Protein 7UPO (pdb70)

Nearest PDB structures (foldseek):
  7upo-assembly1_B  TM=1.013E+00  e=5.422E-09  synthetic construct
  7upq-assembly2_E  TM=9.680E-01  e=1.279E-07  synthetic construct
  7upq-assembly4_K  TM=9.710E-01  e=2.867E-07  synthetic construct
  5j73-assembly1_A  TM=8.574E-01  e=1.017E-01  synthetic construct
  3abu-assembly1_A  TM=6.495E-01  e=2.744E+00  Homo sapiens

B-factor: mean 75.62, std 24.35, range [35.28, 177.3]

Foldseek 3Di:
DDDLVVVLVVLVVVLVVLVVVLVVLVVVLVVQPVVDDDDDPVVNVVSVVVNVVSVVVNVVSVVVNVVSVVVVVD/DDQVVVLVVVVVVLVVVLVVLVVVVVVLVVVVVVVVPDDDDPVRVVVNVVSVVVSVVSNVVSVVVVVVSVVSVVVVVD/DVVVVVVVLVVVVVVLVVLVVVLVVLLVVLVVVCVVPNDVVSVVVNVVSVVVVVVSVVVVVVSVVVVVVVVVVVVD

Structure (mmCIF, N/CA/C/O backbone):
data_7UPO
#
_entry.id   7UPO
#
_cell.length_a   37.250
_cell.length_b   39.920
_cell.length_c   50.420
_cell.angle_alpha   88.974
_cell.angle_beta   105.789
_cell.angle_gamma   115.319
#
_symmetry.space_group_name_H-M   'P 1'
#
loop_
_entity.id
_entity.type
_entity.pdbx_description
1 polymer 'DHT03 protein A'
2 polymer 'DHT03 protein B'
3 polymer 'DHT03 protein C'
4 water water
#
loop_
_atom_site.group_PDB
_atom_site.id
_atom_site.type_symbol
_atom_site.label_atom_id
_atom_site.label_alt_id
_atom_site.label_comp_id
_atom_site.label_asym_id
_atom_site.label_entity_id
_atom_site.label_seq_id
_atom_site.pdbx_PDB_ins_code
_atom_site.Cartn_x
_atom_site.Cartn_y
_atom_site.Cartn_z
_atom_site.occupancy
_atom_site.B_iso_or_equiv
_atom_site.auth_seq_id
_atom_site.auth_comp_id
_atom_site.auth_asym_id
_atom_site.auth_atom_id
_atom_site.pdbx_PDB_model_num
ATOM 1 N N . SER A 1 2 ? 5.53804 31.92297 38.80769 1.000 139.75894 -1 SER A N 1
ATOM 2 C CA . SER A 1 2 ? 4.75023 31.51293 37.65111 1.000 145.54838 -1 SER A CA 1
ATOM 3 C C . SER A 1 2 ? 3.67361 32.54671 37.32434 1.000 143.83689 -1 SER A C 1
ATOM 4 O O . SER A 1 2 ? 2.89161 32.93777 38.19078 1.000 149.77555 -1 SER A O 1
ATOM 7 N N . SER A 1 3 ? 3.64093 32.97780 36.07202 1.000 15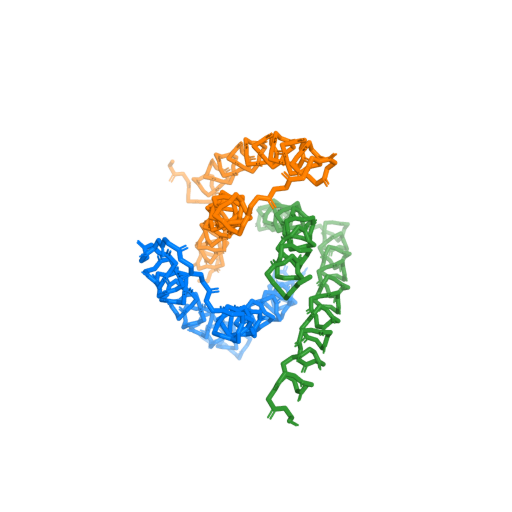0.15294 0 SER A N 1
ATOM 8 C CA . SER A 1 3 ? 2.73601 34.01137 35.58298 1.000 149.16945 0 SER A CA 1
ATOM 9 C C . SER A 1 3 ? 1.96007 33.47589 34.39410 1.000 141.11190 0 SER A C 1
ATOM 10 O O . SER A 1 3 ? 2.28806 32.41502 33.85114 1.000 135.71133 0 SER A O 1
ATOM 13 N N . PRO A 1 4 ? 0.89945 34.17705 33.96869 1.000 129.78589 1 PRO A N 1
ATOM 14 C CA . PRO A 1 4 ? 0.11928 33.68129 32.81619 1.000 122.90831 1 PRO A CA 1
ATOM 15 C C . PRO A 1 4 ? 0.94063 33.44074 31.55884 1.000 119.28485 1 PRO A C 1
ATOM 16 O O . PRO A 1 4 ? 0.82939 32.36838 30.94850 1.000 107.33264 1 PRO A O 1
ATOM 20 N N . GLU A 1 5 ? 1.76051 34.41121 31.14678 1.000 119.22606 2 GLU A N 1
ATOM 21 C CA . GLU A 1 5 ? 2.52327 34.25334 29.91167 1.000 110.42186 2 GLU A CA 1
ATOM 22 C C . GLU A 1 5 ? 3.57450 33.15729 30.03423 1.000 103.79247 2 GLU A C 1
ATOM 23 O O . GLU A 1 5 ? 3.85202 32.45491 29.05616 1.000 95.85926 2 GLU A O 1
ATOM 29 N N . GLU A 1 6 ? 4.16976 32.99735 31.21786 1.000 118.41710 3 GLU A N 1
ATOM 30 C CA . GLU A 1 6 ? 5.14550 31.93056 31.41488 1.000 107.03947 3 GLU A CA 1
ATOM 31 C C . GLU A 1 6 ? 4.47450 30.56367 31.40145 1.000 102.89177 3 GLU A C 1
ATOM 32 O O . GLU A 1 6 ? 5.04577 29.59073 30.89612 1.000 105.16295 3 GLU A O 1
ATOM 38 N N . GLU A 1 7 ? 3.26420 30.46907 31.95770 1.000 111.60798 4 GLU A N 1
ATOM 39 C CA . GLU A 1 7 ? 2.52185 29.21507 31.89494 1.000 108.08192 4 GLU A CA 1
ATOM 40 C C . GLU A 1 7 ? 2.13720 28.87809 30.46146 1.000 103.40204 4 GLU A C 1
ATOM 41 O O . GLU A 1 7 ? 2.20242 27.71283 30.05547 1.000 104.17967 4 GLU A O 1
ATOM 47 N N . LYS A 1 8 ? 1.74068 29.88596 29.67885 1.000 104.55077 5 LYS A N 1
ATOM 48 C CA . LYS A 1 8 ? 1.42835 29.65283 28.27190 1.000 104.67756 5 LYS A CA 1
ATOM 49 C C . LYS A 1 8 ? 2.64806 29.14022 27.51629 1.000 101.55339 5 LYS A C 1
ATOM 50 O O . LYS A 1 8 ? 2.52737 28.28260 26.63316 1.000 94.06860 5 LYS A O 1
ATOM 56 N N . LEU A 1 9 ? 3.83452 29.64874 27.85570 1.000 99.12240 6 LEU A N 1
ATOM 57 C CA . LEU A 1 9 ? 5.05059 29.18246 27.19937 1.000 91.63363 6 LEU A CA 1
ATOM 58 C C . LEU A 1 9 ? 5.40722 27.76723 27.63767 1.000 90.67025 6 LEU A C 1
ATOM 59 O O . LEU A 1 9 ? 5.86070 26.95591 26.82243 1.000 87.40527 6 LEU A O 1
ATOM 64 N N . LYS A 1 10 ? 5.21804 27.45323 28.92202 1.000 99.36355 7 LYS A N 1
ATOM 65 C CA . LYS A 1 10 ? 5.51363 26.10551 29.39708 1.000 99.22162 7 LYS A CA 1
ATOM 66 C C . LYS A 1 10 ? 4.53484 25.08312 28.83480 1.000 98.43277 7 LYS A C 1
ATOM 67 O O . LYS A 1 10 ? 4.91451 23.92931 28.60321 1.000 96.17133 7 LYS A O 1
ATOM 73 N N . GLU A 1 11 ? 3.27966 25.47904 28.60958 1.000 96.26659 8 GLU A N 1
ATOM 74 C CA . GLU A 1 11 ? 2.33515 24.58051 27.95348 1.000 98.26970 8 GLU A CA 1
ATOM 75 C C . GLU A 1 11 ? 2.75216 24.31604 26.51286 1.000 84.50330 8 GLU A C 1
ATOM 76 O O . GLU A 1 11 ? 2.75639 23.16641 26.05778 1.000 86.50526 8 GLU A O 1
ATOM 82 N N . LEU A 1 12 ? 3.11039 25.37300 25.77875 1.000 85.89165 9 LEU A N 1
ATOM 83 C CA . LEU A 1 12 ? 3.57624 25.19279 24.40828 1.000 85.01523 9 LEU A CA 1
ATOM 84 C C . LEU A 1 12 ? 4.88930 24.42718 24.35977 1.000 80.37037 9 LEU A C 1
ATOM 85 O O . LEU A 1 12 ? 5.13869 23.68339 23.40420 1.000 65.21618 9 LEU A O 1
ATOM 90 N N . LEU A 1 13 ? 5.73753 24.59137 25.37646 1.000 78.65542 10 LEU A N 1
ATOM 91 C CA . LEU A 1 13 ? 7.00611 23.87279 25.39521 1.000 78.20461 10 LEU A CA 1
ATOM 92 C C . LEU A 1 13 ? 6.78739 22.37803 25.59485 1.000 77.92486 10 LEU A C 1
ATOM 93 O O . LEU A 1 13 ? 7.46217 21.55677 24.96292 1.000 75.61785 10 LEU A O 1
ATOM 98 N N . LYS A 1 14 ? 5.84341 22.00492 26.46355 1.000 78.19945 11 LYS A N 1
ATOM 99 C CA . LYS A 1 14 ? 5.52630 20.59191 26.64245 1.000 78.63646 11 LYS A CA 1
ATOM 100 C C . LYS A 1 14 ? 4.84030 20.01461 25.41150 1.000 75.47986 11 LYS A C 1
ATOM 101 O O . LYS A 1 14 ? 5.03171 18.83528 25.09290 1.000 84.00335 11 LYS A O 1
ATOM 107 N N . GLU A 1 15 ? 4.03682 20.82196 24.71359 1.000 77.10885 12 GLU A N 1
ATOM 108 C CA . GLU A 1 15 ? 3.46724 20.37678 23.44669 1.000 75.98031 12 GLU A CA 1
ATOM 109 C C . GLU A 1 15 ? 4.54232 20.24535 22.37684 1.000 70.59570 12 GLU A C 1
ATOM 110 O O . GLU A 1 15 ? 4.43967 19.38331 21.49612 1.000 75.99180 12 GLU A O 1
ATOM 116 N N . LEU A 1 16 ? 5.57956 21.08306 22.44178 1.000 74.10508 13 LEU A N 1
ATOM 117 C CA . LEU A 1 16 ? 6.68334 20.97316 21.49501 1.000 65.63461 13 LEU A CA 1
ATOM 118 C C . LEU A 1 16 ? 7.48243 19.69748 21.73088 1.000 70.03831 13 LEU A C 1
ATOM 119 O O . LEU A 1 16 ? 7.90170 19.03497 20.77462 1.000 72.03492 13 LEU A O 1
ATOM 124 N N . LYS A 1 17 ? 7.70513 19.33895 22.99842 1.000 62.49978 14 LYS A N 1
ATOM 125 C CA . LYS A 1 17 ? 8.38662 18.08466 23.30266 1.000 63.58021 14 LYS A CA 1
ATOM 126 C C . LYS A 1 17 ? 7.56079 16.89006 22.84482 1.000 78.31962 14 LYS A C 1
ATOM 127 O O . LYS A 1 17 ? 8.10968 15.89315 22.35955 1.000 72.18189 14 LYS A O 1
ATOM 133 N N . LYS A 1 18 ? 6.23721 16.97426 22.99417 1.000 72.04924 15 LYS A N 1
ATOM 134 C CA . LYS A 1 18 ? 5.35993 15.91434 22.50964 1.000 74.88913 15 LYS A CA 1
ATOM 135 C C . LYS A 1 18 ? 5.47644 15.76242 20.99846 1.000 69.45262 15 LYS A C 1
ATOM 136 O O . LYS A 1 18 ? 5.58001 14.64497 20.47883 1.000 75.39444 15 LYS A O 1
ATOM 142 N N . VAL A 1 19 ? 5.46923 16.88597 20.27730 1.000 63.08130 16 VAL A N 1
ATOM 143 C CA . VAL A 1 19 ? 5.53917 16.84498 18.81976 1.000 67.88911 16 VAL A CA 1
ATOM 144 C C . VAL A 1 19 ? 6.88205 16.29375 18.35760 1.000 67.64096 16 VAL A C 1
ATOM 145 O O . VAL A 1 19 ? 6.94526 15.47358 17.43349 1.000 73.33112 16 VAL A O 1
ATOM 149 N N . LEU A 1 20 ? 7.97458 16.73348 18.98547 1.000 68.27680 17 LEU A N 1
ATOM 150 C CA . LEU A 1 20 ? 9.29441 16.23094 18.61663 1.000 68.33514 17 LEU A CA 1
ATOM 151 C C . LEU A 1 20 ? 9.39141 14.72773 18.84280 1.000 66.45977 17 LEU A C 1
ATOM 152 O O . LEU A 1 20 ? 9.92507 13.99445 18.00233 1.000 68.71057 17 LEU A O 1
ATOM 157 N N . ASP A 1 21 ? 8.87499 14.25216 19.97782 1.000 69.95942 18 ASP A N 1
ATOM 158 C CA . ASP A 1 21 ? 8.91469 12.82392 20.27598 1.000 78.12123 18 ASP A CA 1
ATOM 159 C C . ASP A 1 21 ? 8.18741 12.01997 19.20517 1.000 79.50743 18 ASP A C 1
ATOM 160 O O . ASP A 1 21 ? 8.73178 11.05032 18.66336 1.000 78.57172 18 ASP A O 1
ATOM 165 N N . ARG A 1 22 ? 6.95456 12.41533 18.87780 1.000 67.15791 19 ARG A N 1
ATOM 166 C CA . ARG A 1 22 ? 6.20032 11.67579 17.87278 1.000 77.70959 19 ARG A CA 1
ATOM 167 C C . ARG A 1 22 ? 6.79806 11.84931 16.48251 1.000 73.35406 19 ARG A C 1
ATOM 168 O O . ARG A 1 22 ? 6.65793 10.96031 15.63436 1.000 73.48487 19 ARG A O 1
ATOM 176 N N . LEU A 1 23 ? 7.46254 12.97824 16.22765 1.000 69.08507 20 LEU A N 1
ATOM 177 C CA . LEU A 1 23 ? 8.12915 13.15985 14.94270 1.000 70.55950 20 LEU A CA 1
ATOM 178 C C . LEU A 1 23 ? 9.28254 12.17731 14.78023 1.000 74.42390 20 LEU A C 1
ATOM 179 O O . LEU A 1 23 ? 9.46047 11.59253 13.70527 1.000 70.54635 20 LEU A O 1
ATOM 184 N N . LYS A 1 24 ? 10.07198 11.97722 15.83879 1.000 69.51858 21 LYS A N 1
ATOM 185 C CA . LYS A 1 24 ? 11.16890 11.01727 15.77060 1.000 67.98892 21 LYS A CA 1
ATOM 186 C C . LYS A 1 24 ? 10.64965 9.59621 15.59908 1.000 75.29050 21 LYS A C 1
ATOM 187 O O . LYS A 1 24 ? 11.27955 8.77805 14.91872 1.000 76.41070 21 LYS A O 1
ATOM 193 N N . LYS A 1 25 ? 9.50215 9.28238 16.20753 1.000 76.49456 22 LYS A N 1
ATOM 194 C CA . LYS A 1 25 ? 8.89787 7.97005 16.00040 1.000 71.66148 22 LYS A CA 1
ATOM 195 C C . LYS A 1 25 ? 8.48560 7.78021 14.54615 1.000 78.05572 22 LYS A C 1
ATOM 196 O O . LYS A 1 25 ? 8.59458 6.67526 14.00069 1.000 75.95813 22 LYS A O 1
ATOM 202 N N . ILE A 1 26 ? 8.01105 8.84881 13.90138 1.000 73.69708 23 ILE A N 1
ATOM 203 C CA . ILE A 1 26 ? 7.61076 8.75516 12.50129 1.000 74.29198 23 ILE A CA 1
ATOM 204 C C . ILE A 1 26 ? 8.82471 8.53090 11.61144 1.000 79.74828 23 ILE A C 1
ATOM 205 O O . ILE A 1 26 ? 8.79562 7.69508 10.69979 1.000 78.12097 23 ILE A O 1
ATOM 210 N N . LEU A 1 27 ? 9.90734 9.27456 11.85479 1.000 71.73065 24 LEU A N 1
ATOM 211 C CA . LEU A 1 27 ? 11.12223 9.08650 11.06928 1.000 72.30792 24 LEU A CA 1
ATOM 212 C C . LEU A 1 27 ? 11.65221 7.66687 11.21152 1.000 71.29341 24 LEU A C 1
ATOM 213 O O . LEU A 1 27 ? 12.15694 7.08473 10.24463 1.000 78.26243 24 LEU A O 1
ATOM 218 N N . GLU A 1 28 ? 11.53659 7.08928 12.40933 1.000 71.97210 25 GLU A N 1
ATOM 219 C CA . GLU A 1 28 ? 12.00313 5.72303 12.61679 1.000 70.40825 25 GLU A CA 1
ATOM 220 C C . GLU A 1 28 ? 11.09887 4.71582 11.91743 1.000 80.23335 25 GLU A C 1
ATOM 221 O O . GLU A 1 28 ? 11.58748 3.75543 11.31197 1.000 82.54906 25 GLU A O 1
ATOM 227 N N . ARG A 1 29 ? 9.77912 4.91255 11.99339 1.000 71.36686 26 ARG A N 1
ATOM 228 C CA . ARG A 1 29 ? 8.85633 4.00086 11.32209 1.000 79.79738 26 ARG A CA 1
ATOM 229 C C . ARG A 1 29 ? 9.02941 4.06569 9.81031 1.000 81.62058 26 ARG A C 1
ATOM 230 O O . ARG A 1 29 ? 9.08236 3.03191 9.13436 1.000 86.77573 26 ARG A O 1
ATOM 238 N N . ASN A 1 30 ? 9.11172 5.27984 9.26105 1.000 81.45095 27 ASN A N 1
ATOM 239 C CA . ASN A 1 30 ? 9.32820 5.43572 7.82617 1.000 80.99065 27 ASN A CA 1
ATOM 240 C C . ASN A 1 30 ? 10.65468 4.81958 7.40431 1.000 85.58685 27 ASN A C 1
ATOM 241 O O . ASN A 1 30 ? 10.73086 4.11173 6.39393 1.000 90.38170 27 ASN A O 1
ATOM 246 N N . ASP A 1 31 ? 11.71604 5.08086 8.16944 1.000 80.97974 28 ASP A N 1
ATOM 247 C CA . ASP A 1 31 ? 13.00304 4.46410 7.87004 1.000 83.73115 28 ASP A CA 1
ATOM 248 C C . ASP A 1 31 ? 12.92017 2.94855 7.99146 1.000 96.21391 28 ASP A C 1
ATOM 249 O O . ASP A 1 31 ? 13.52616 2.21942 7.19882 1.000 96.29771 28 ASP A O 1
ATOM 254 N N . GLU A 1 32 ? 12.16162 2.45767 8.97394 1.000 93.86603 29 GLU A N 1
ATOM 255 C CA . GLU A 1 32 ? 12.00676 1.01785 9.15306 1.000 88.19392 29 GLU A CA 1
ATOM 256 C C . GLU A 1 32 ? 11.23671 0.39762 7.99396 1.000 94.91049 29 GLU A C 1
ATOM 257 O O . GLU A 1 32 ? 11.59563 -0.68202 7.51042 1.000 107.68337 29 GLU A O 1
ATOM 263 N N . GLU A 1 33 ? 10.17676 1.06738 7.53310 1.000 103.08866 30 GLU A N 1
ATOM 264 C CA . GLU A 1 33 ? 9.37121 0.52574 6.44323 1.000 106.29388 30 GLU A CA 1
ATOM 265 C C . GLU A 1 33 ? 10.12332 0.54511 5.11821 1.000 104.87187 30 GLU A C 1
ATOM 266 O O . GLU A 1 33 ? 9.95172 -0.36314 4.29756 1.000 114.11348 30 GLU A O 1
ATOM 272 N N . ILE A 1 34 ? 10.95374 1.56294 4.88933 1.000 102.03719 31 ILE A N 1
ATOM 273 C CA . ILE A 1 34 ? 11.67159 1.65838 3.62270 1.000 98.82940 31 ILE A CA 1
ATOM 274 C C . ILE A 1 34 ? 12.84980 0.68773 3.58291 1.000 104.02635 31 ILE A C 1
ATOM 275 O O . ILE A 1 34 ? 13.22192 0.20270 2.50747 1.000 104.73875 31 ILE A O 1
ATOM 280 N N . LYS A 1 35 ? 13.43511 0.36197 4.73804 1.000 110.21365 32 LYS A N 1
ATOM 281 C CA . LYS A 1 35 ? 14.56895 -0.55730 4.78860 1.000 114.80283 32 LYS A CA 1
ATOM 282 C C . LYS A 1 35 ? 14.21018 -1.98303 4.38599 1.000 122.93807 32 LYS A C 1
ATOM 283 O O . LYS A 1 35 ? 15.10252 -2.83852 4.37180 1.000 121.18611 32 LYS A O 1
ATOM 289 N N . LYS A 1 36 ? 12.94540 -2.26590 4.06516 1.000 122.57920 33 LYS A N 1
ATOM 290 C CA . LYS A 1 36 ? 12.56838 -3.58811 3.58134 1.000 126.12691 33 LYS A CA 1
ATOM 291 C C . LYS A 1 36 ? 13.04104 -3.84696 2.15622 1.000 138.68657 33 LYS A C 1
ATOM 292 O O . LYS A 1 36 ? 12.90037 -4.97631 1.67337 1.000 142.42822 33 LYS A O 1
ATOM 298 N N . SER A 1 37 ? 13.58091 -2.82988 1.47908 1.000 148.05943 34 SER A N 1
ATOM 299 C CA . SER A 1 37 ? 14.23261 -2.96840 0.17945 1.000 154.26049 34 SER A CA 1
ATOM 300 C C . SER A 1 37 ? 13.29140 -3.48208 -0.90362 1.000 158.28883 34 SER A C 1
ATOM 301 O O . SER A 1 37 ? 12.07483 -3.56095 -0.69987 1.000 153.45979 34 SER A O 1
ATOM 304 N N . ASP A 1 38 ? 13.85811 -3.81761 -2.05741 1.000 169.10189 35 ASP A N 1
ATOM 305 C CA . ASP A 1 38 ? 13.13533 -4.37139 -3.21593 1.000 170.17675 35 ASP A CA 1
ATOM 306 C C . ASP A 1 38 ? 12.09211 -3.33878 -3.65743 1.000 168.99259 35 ASP A C 1
ATOM 307 O O . ASP A 1 38 ? 12.38123 -2.13243 -3.66351 1.000 163.23347 35 ASP A O 1
ATOM 312 N N . GLU A 1 39 ? 10.88935 -3.76620 -4.02958 1.000 168.94945 36 GLU A N 1
ATOM 313 C CA . GLU A 1 39 ? 9.88113 -2.85238 -4.54483 1.000 153.21405 36 GLU A CA 1
ATOM 314 C C . GLU A 1 39 ? 9.14694 -2.15412 -3.40765 1.000 142.20088 36 GLU A C 1
ATOM 315 O O . GLU A 1 39 ? 8.87372 -2.75058 -2.36287 1.000 141.84012 36 GLU A O 1
ATOM 321 N N . LEU A 1 40 ? 8.82966 -0.88073 -3.61907 1.000 133.86258 37 LEU A N 1
ATOM 322 C CA . LEU A 1 40 ? 8.12742 -0.06223 -2.64019 1.000 126.48813 37 LEU A CA 1
ATOM 323 C C . LEU A 1 40 ? 6.73360 0.26028 -3.15755 1.000 132.20091 37 LEU A C 1
ATOM 324 O O . LEU A 1 40 ? 6.57019 0.63276 -4.32426 1.000 131.52605 37 LEU A O 1
ATOM 329 N N . ASP A 1 41 ? 5.73530 0.11420 -2.29158 1.000 124.10168 38 ASP A N 1
ATOM 330 C CA . ASP A 1 41 ? 4.36910 0.44599 -2.66790 1.000 122.99012 38 ASP A CA 1
ATOM 331 C C . ASP A 1 41 ? 4.19054 1.95725 -2.73222 1.000 124.33678 38 ASP A C 1
ATOM 332 O O . ASP A 1 41 ? 4.70990 2.69952 -1.89331 1.000 127.64260 38 ASP A O 1
ATOM 337 N N . ASP A 1 42 ? 3.44429 2.40935 -3.73994 1.000 118.78516 39 ASP A N 1
ATOM 338 C CA . ASP A 1 42 ? 3.25059 3.83931 -3.94038 1.000 118.89719 39 ASP A CA 1
ATOM 339 C C . ASP A 1 42 ? 2.26986 4.42315 -2.93158 1.000 100.10467 39 ASP A C 1
ATOM 340 O O . ASP A 1 42 ? 2.46537 5.54521 -2.45117 1.000 92.60931 39 ASP A O 1
ATOM 345 N N . GLU A 1 43 ? 1.21014 3.68029 -2.60603 1.000 99.76724 40 GLU A N 1
ATOM 346 C CA . GLU A 1 43 ? 0.20339 4.18522 -1.67803 1.000 104.98310 40 GLU A CA 1
ATOM 347 C C . GLU A 1 43 ? 0.78911 4.38215 -0.28534 1.000 97.86598 40 GLU A C 1
ATOM 348 O O . GLU A 1 43 ? 0.65606 5.45743 0.31080 1.000 85.68205 40 GLU A O 1
ATOM 354 N N . SER A 1 44 ? 1.44478 3.34862 0.25001 1.000 101.64997 41 SER A N 1
ATOM 355 C CA . SER A 1 44 ? 2.01945 3.44934 1.58726 1.000 92.62692 41 SER A CA 1
ATOM 356 C C . SER A 1 44 ? 3.13520 4.48446 1.64588 1.000 86.68729 41 SER A C 1
ATOM 357 O O . SER A 1 44 ? 3.34531 5.10735 2.69263 1.000 80.15449 41 SER A O 1
ATOM 360 N N . LEU A 1 45 ? 3.85640 4.68260 0.54083 1.000 88.70248 42 LEU A N 1
ATOM 361 C CA . LEU A 1 45 ? 4.91971 5.68144 0.51913 1.000 84.29304 42 LEU A CA 1
ATOM 362 C C . LEU A 1 45 ? 4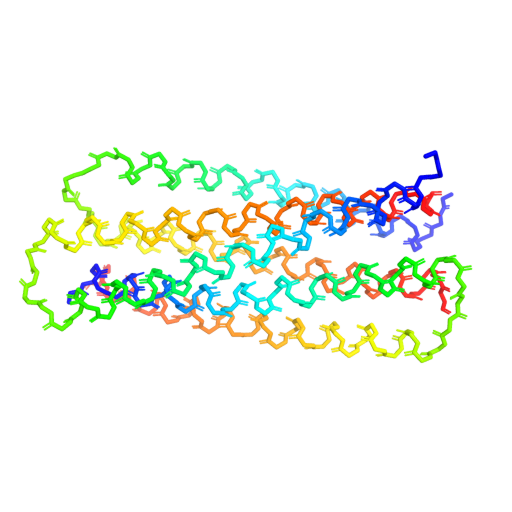.34848 7.08516 0.67197 1.000 82.73779 42 LEU A C 1
ATOM 363 O O . LEU A 1 45 ? 4.85673 7.89485 1.45572 1.000 71.92034 42 LEU A O 1
ATOM 368 N N . LEU A 1 46 ? 3.28061 7.38853 -0.06948 1.000 77.04877 43 LEU A N 1
ATOM 369 C CA . LEU A 1 46 ? 2.64521 8.69551 0.04947 1.000 67.49272 43 LEU A CA 1
ATOM 370 C C . LEU A 1 46 ? 1.93234 8.85467 1.38617 1.000 65.19921 43 LEU A C 1
ATOM 371 O O . LEU A 1 46 ? 1.88534 9.96323 1.93088 1.000 73.41545 43 LEU A O 1
ATOM 376 N N . GLU A 1 47 ? 1.37860 7.76787 1.93106 1.000 64.30151 44 GLU A N 1
ATOM 377 C CA . GLU A 1 47 ? 0.72991 7.84750 3.23669 1.000 71.47054 44 GLU A CA 1
ATOM 378 C C . GLU A 1 47 ? 1.74108 8.13133 4.34083 1.000 58.06430 44 GLU A C 1
ATOM 379 O O . GLU A 1 47 ? 1.46286 8.91611 5.25532 1.000 55.60435 44 GLU A O 1
ATOM 385 N N . ASP A 1 48 ? 2.91651 7.49733 4.27832 1.000 66.07809 45 ASP A N 1
ATOM 386 C CA . ASP A 1 48 ? 3.97328 7.80667 5.23702 1.000 62.99531 45 ASP A CA 1
ATOM 387 C C . ASP A 1 48 ? 4.43527 9.25093 5.09281 1.000 56.07509 45 ASP A C 1
ATOM 388 O O . ASP A 1 48 ? 4.75611 9.91141 6.08768 1.000 64.81355 45 ASP A O 1
ATOM 393 N N . ILE A 1 49 ? 4.47417 9.75816 3.85863 1.000 57.41163 46 ILE A N 1
ATOM 394 C CA . ILE A 1 49 ? 4.81395 11.16082 3.63599 1.000 52.86751 46 ILE A CA 1
ATOM 395 C C . ILE A 1 49 ? 3.73997 12.06827 4.22166 1.000 56.95271 46 ILE A C 1
ATOM 396 O O . ILE A 1 49 ? 4.04443 13.10005 4.83300 1.000 48.58460 46 ILE A O 1
ATOM 401 N N . VAL A 1 50 ? 2.46815 11.69642 4.04624 1.000 54.96359 47 VAL A N 1
ATOM 402 C CA . VAL A 1 50 ? 1.36921 12.50037 4.57921 1.000 47.61442 47 VAL A CA 1
ATOM 403 C C . VAL A 1 50 ? 1.49543 12.63632 6.09096 1.000 45.35473 47 VAL A C 1
ATOM 404 O O . VAL A 1 50 ? 1.35760 13.73292 6.64710 1.000 51.92446 47 VAL A O 1
ATOM 408 N N . GLU A 1 51 ? 1.77245 11.52478 6.77892 1.000 47.12240 48 GLU A N 1
ATOM 409 C CA . GLU A 1 51 ? 1.89205 11.56995 8.23199 1.000 50.43812 48 GLU A CA 1
ATOM 410 C C . GLU A 1 51 ? 3.10134 12.38988 8.66463 1.000 59.33796 48 GLU A C 1
ATOM 411 O O . GLU A 1 51 ? 3.05557 13.07584 9.69345 1.000 59.32865 48 GLU A O 1
ATOM 417 N N . LEU A 1 52 ? 4.19141 12.33188 7.89481 1.000 56.52150 49 LEU A N 1
ATOM 418 C CA . LEU A 1 52 ? 5.36363 13.14080 8.21494 1.000 48.76634 49 LEU A CA 1
ATOM 419 C C . LEU A 1 52 ? 5.06778 14.62422 8.03616 1.000 42.70199 49 LEU A C 1
ATOM 420 O O . LEU A 1 52 ? 5.40821 15.44572 8.89586 1.000 52.42437 49 LEU A O 1
ATOM 425 N N . LEU A 1 53 ? 4.42939 14.98392 6.92030 1.000 46.00612 50 LEU A N 1
ATOM 426 C CA . LEU A 1 53 ? 4.14069 16.38803 6.64494 1.000 47.84605 50 LEU A CA 1
ATOM 427 C C . LEU A 1 53 ? 3.21884 16.98628 7.69924 1.000 55.67677 50 LEU A C 1
ATOM 428 O O . LEU A 1 53 ? 3.36271 18.15951 8.06368 1.000 54.30651 50 LEU A O 1
ATOM 433 N N . LYS A 1 54 ? 2.26748 16.19543 8.20340 1.000 48.99765 51 LYS A N 1
ATOM 434 C CA . LYS A 1 54 ? 1.33227 16.70502 9.20319 1.000 48.17468 51 LYS A CA 1
ATOM 435 C C . LYS A 1 54 ? 2.05295 17.10303 10.48658 1.000 50.55640 51 LYS A C 1
ATOM 436 O O . LYS A 1 54 ? 1.82283 18.19020 11.02995 1.000 59.56618 51 LYS A O 1
ATOM 442 N N . GLU A 1 55 ? 2.92477 16.22883 10.99388 1.000 44.34265 52 GLU A N 1
ATOM 443 C CA . GLU A 1 55 ? 3.68231 16.56712 12.19607 1.000 60.64280 52 GLU A CA 1
ATOM 444 C C . GLU A 1 55 ? 4.64491 17.71826 11.93823 1.000 50.98257 52 GLU A C 1
ATOM 445 O O . GLU A 1 55 ? 4.82397 18.59008 12.79742 1.000 62.56472 52 GLU A O 1
ATOM 451 N N . ILE A 1 56 ? 5.27280 17.73529 10.76136 1.000 53.09342 53 ILE A N 1
ATOM 452 C CA . ILE A 1 56 ? 6.18603 18.81963 10.41298 1.000 52.90433 53 ILE A CA 1
ATOM 453 C C . ILE A 1 56 ? 5.45205 20.15475 10.41204 1.000 56.76849 53 ILE A C 1
ATOM 454 O O . ILE A 1 56 ? 5.97532 21.16869 10.89087 1.000 53.16902 53 ILE A O 1
ATOM 459 N N . ILE A 1 57 ? 4.22149 20.17241 9.89517 1.000 47.56481 54 ILE A N 1
ATOM 460 C CA . ILE A 1 57 ? 3.43850 21.40434 9.87180 1.000 48.83549 54 ILE A CA 1
ATOM 461 C C . ILE A 1 57 ? 3.08368 21.84512 11.28704 1.000 43.93230 54 ILE A C 1
ATOM 462 O O . ILE A 1 57 ? 3.18048 23.03189 11.62238 1.000 52.41781 54 ILE A O 1
ATOM 467 N N . LYS A 1 58 ? 2.66674 20.90365 12.13850 1.000 43.38655 55 LYS A N 1
ATOM 468 C CA . LYS A 1 58 ? 2.38919 21.24311 13.53066 1.000 49.10930 55 LYS A CA 1
ATOM 469 C C . LYS A 1 58 ? 3.64199 21.75031 14.23126 1.000 54.09512 55 LYS A C 1
ATOM 470 O O . LYS A 1 58 ? 3.57490 22.67522 15.04956 1.000 44.20134 55 LYS A O 1
ATOM 476 N N . LEU A 1 59 ? 4.79420 21.15896 13.91606 1.000 52.04887 56 LEU A N 1
ATOM 477 C CA . LEU A 1 59 ? 6.05258 21.58876 14.51406 1.000 49.79298 56 LEU A CA 1
ATOM 478 C C . LEU A 1 59 ? 6.31757 23.06431 14.23449 1.000 49.85919 56 LEU A C 1
ATOM 479 O O . LEU A 1 59 ? 6.53721 23.85511 15.16017 1.000 55.17904 56 LEU A O 1
ATOM 484 N N . TRP A 1 60 ? 6.28827 23.45632 12.95474 1.000 49.13851 57 TRP A N 1
ATOM 485 C CA . TRP A 1 60 ? 6.57515 24.84567 12.60520 1.000 46.71648 57 TRP A CA 1
ATOM 486 C C . TRP A 1 60 ? 5.57139 25.79836 13.24194 1.000 61.67833 57 TRP A C 1
ATOM 487 O O . TRP A 1 60 ? 5.93625 26.90093 13.66942 1.000 50.31631 57 TRP A O 1
ATOM 498 N N . LYS A 1 61 ? 4.29791 25.39696 13.30052 1.000 51.22071 58 LYS A N 1
ATOM 499 C CA . LYS A 1 61 ? 3.27699 26.26498 13.87791 1.000 46.10147 58 LYS A CA 1
ATOM 500 C C . LYS A 1 61 ? 3.56831 26.56222 15.34393 1.000 59.77143 58 LYS A C 1
ATOM 501 O O . LYS A 1 61 ? 3.32150 27.67697 15.82035 1.000 71.89896 58 LYS A O 1
ATOM 507 N N . ILE A 1 62 ? 4.09939 25.58013 16.07534 1.000 61.99669 59 ILE A N 1
ATOM 508 C CA . ILE A 1 62 ? 4.44046 25.80915 17.47582 1.000 58.43734 59 ILE A CA 1
ATOM 509 C C . ILE A 1 62 ? 5.66143 26.71322 17.58420 1.000 68.45968 59 ILE A C 1
ATOM 510 O O . ILE A 1 62 ? 5.74379 27.56140 18.48083 1.000 64.81616 59 ILE A O 1
ATOM 515 N N . LEU A 1 63 ? 6.62494 26.55450 16.67135 1.000 56.77538 60 LEU A N 1
ATOM 516 C CA . LEU A 1 63 ? 7.79796 27.42347 16.67907 1.000 64.71407 60 LEU A CA 1
ATOM 517 C C . LEU A 1 63 ? 7.41443 28.87042 16.39660 1.000 66.73598 60 LEU A C 1
ATOM 518 O O . LEU A 1 63 ? 7.95461 29.79464 17.01677 1.000 64.23791 60 LEU A O 1
ATOM 523 N N . VAL A 1 64 ? 6.48666 29.08667 15.46172 1.000 56.84072 61 VAL A N 1
ATOM 524 C CA . VAL A 1 64 ?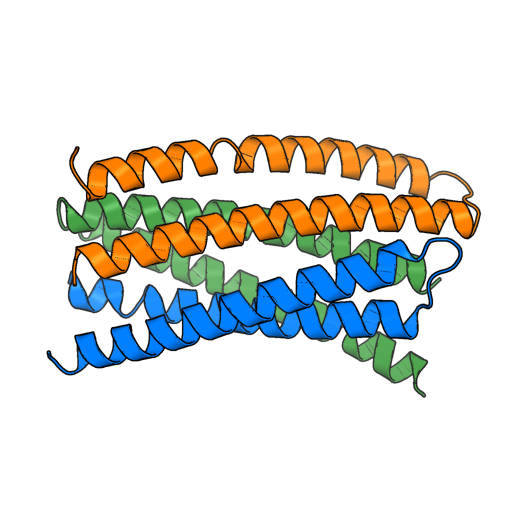 6.02511 30.44171 15.17508 1.000 57.29962 61 VAL A CA 1
ATOM 525 C C . VAL A 1 64 ? 5.36686 31.04811 16.40678 1.000 66.73780 61 VAL A C 1
ATOM 526 O O . VAL A 1 64 ? 5.61820 32.20799 16.75963 1.000 72.39362 61 VAL A O 1
ATOM 530 N N . GLU A 1 65 ? 4.52394 30.26981 17.08849 1.000 59.59292 62 GLU A N 1
ATOM 531 C CA . GLU A 1 65 ? 3.85843 30.77575 18.28312 1.000 72.63771 62 GLU A CA 1
ATOM 532 C C . GLU A 1 65 ? 4.83008 30.91785 19.44816 1.000 65.83306 62 GLU A C 1
ATOM 533 O O . GLU A 1 65 ? 4.67696 31.82620 20.27241 1.000 69.31228 62 GLU A O 1
ATOM 539 N N . LEU A 1 66 ? 5.83199 30.03893 19.53219 1.000 66.65690 63 LEU A N 1
ATOM 540 C CA . LEU A 1 66 ? 6.83932 30.16368 20.58126 1.000 73.12294 63 LEU A CA 1
ATOM 541 C C . LEU A 1 66 ? 7.67926 31.41998 20.38943 1.000 68.87928 63 LEU A C 1
ATOM 542 O O . LEU A 1 66 ? 8.06240 32.07388 21.36667 1.000 70.53323 63 LEU A O 1
ATOM 547 N N . SER A 1 67 ? 7.97720 31.77116 19.13634 1.000 69.16163 64 SER A N 1
ATOM 548 C CA . SER A 1 67 ? 8.74639 32.98156 18.87091 1.000 63.50328 64 SER A CA 1
ATOM 549 C C . SER A 1 67 ? 7.97034 34.22812 19.28056 1.000 71.12219 64 SER A C 1
ATOM 550 O O . SER A 1 67 ? 8.55806 35.20003 19.76722 1.000 68.26907 64 SER A O 1
ATOM 553 N N A ASP A 1 68 ? 6.65021 34.21621 19.08731 0.409 69.01357 65 ASP A N 1
ATOM 554 N N B ASP A 1 68 ? 6.65019 34.21481 19.08904 0.591 68.65481 65 ASP A N 1
ATOM 555 C CA A ASP A 1 68 ? 5.84073 35.36692 19.47750 0.409 70.33477 65 ASP A CA 1
ATOM 556 C CA B ASP A 1 68 ? 5.84356 35.36662 19.47884 0.591 70.14085 65 ASP A CA 1
ATOM 557 C C A ASP A 1 68 ? 5.80268 35.52804 20.99212 0.409 72.26609 65 ASP A C 1
ATOM 558 C C B ASP A 1 68 ? 5.80778 35.52794 20.99299 0.591 71.96833 65 ASP A C 1
ATOM 559 O O A ASP A 1 68 ? 5.92226 36.64655 21.50501 0.409 75.25270 65 ASP A O 1
ATOM 560 O O B ASP A 1 68 ? 5.93150 36.64609 21.50609 0.591 75.25148 65 ASP A O 1
ATOM 569 N N . ILE A 1 69 ? 5.64561 34.42318 21.72404 1.000 64.68672 66 ILE A N 1
ATOM 570 C CA . ILE A 1 69 ? 5.58833 34.49794 23.18126 1.000 75.32833 66 ILE A CA 1
ATOM 571 C C . ILE A 1 69 ? 6.93376 34.93191 23.75164 1.000 70.40613 66 ILE A C 1
ATOM 572 O O . ILE A 1 69 ? 6.99431 35.69231 24.72535 1.000 77.13796 66 ILE A O 1
ATOM 577 N N . LEU A 1 70 ? 8.03206 34.46741 23.15182 1.000 74.13072 67 LEU A N 1
ATOM 578 C CA . LEU A 1 70 ? 9.35370 34.84919 23.63938 1.000 70.07038 67 LEU A CA 1
ATOM 579 C C . LEU A 1 70 ? 9.60076 36.34168 23.46273 1.000 73.17300 67 LEU A C 1
ATOM 580 O O . LEU A 1 70 ? 10.19901 36.98501 24.33301 1.000 82.36937 67 LEU A O 1
ATOM 585 N N . LEU A 1 71 ? 9.14482 36.91364 22.34519 1.000 75.99005 68 LEU A N 1
ATOM 586 C CA . LEU A 1 71 ? 9.30513 38.35001 22.14725 1.000 76.66501 68 LEU A CA 1
ATOM 587 C C . LEU A 1 71 ? 8.47814 39.14948 23.14503 1.000 89.10009 68 LEU A C 1
ATOM 588 O O . LEU A 1 71 ? 8.90061 40.23040 23.56996 1.000 86.46730 68 LEU A O 1
ATOM 593 N N . LYS A 1 72 ? 7.30480 38.64178 23.52979 1.000 76.49389 69 LYS A N 1
ATOM 594 C CA . LYS A 1 72 ? 6.52102 39.31125 24.56256 1.000 85.75380 69 LYS A CA 1
ATOM 595 C C . LYS A 1 72 ? 7.23045 39.25891 25.91068 1.000 84.51426 69 LYS A C 1
ATOM 596 O O . LYS A 1 72 ? 7.26096 40.25654 26.64086 1.000 89.65634 69 LYS A O 1
ATOM 602 N N . LEU A 1 73 ? 7.81278 38.10634 26.25401 1.000 86.57429 70 LEU A N 1
ATOM 603 C CA . LEU A 1 73 ? 8.49151 37.96768 27.53997 1.000 90.02923 70 LEU A CA 1
ATOM 604 C C . LEU A 1 73 ? 9.73811 38.84193 27.60357 1.000 92.01715 70 LEU A C 1
ATOM 605 O O . LEU A 1 73 ? 9.90082 39.64196 28.53166 1.000 102.83991 70 LEU A O 1
ATOM 610 N N . ILE A 1 74 ? 10.63250 38.70525 26.62028 1.000 94.90219 71 ILE A N 1
ATOM 611 C CA . ILE A 1 74 ? 11.82654 39.54086 26.56183 1.000 92.75268 71 ILE A CA 1
ATOM 612 C C . ILE A 1 74 ? 11.50240 40.99082 26.22808 1.000 105.10024 71 ILE A C 1
ATOM 613 O O . ILE A 1 74 ? 12.38316 41.85428 26.32775 1.000 94.73763 71 ILE A O 1
ATOM 618 N N . SER A 1 75 ? 10.25638 41.27927 25.85366 1.000 113.57481 72 SER A N 1
ATOM 619 C CA . SER A 1 75 ? 9.81275 42.63225 25.51832 1.000 118.63563 72 SER A CA 1
ATOM 620 C C . SER A 1 75 ? 10.59658 43.19156 24.33574 1.000 126.95404 72 SER A C 1
ATOM 621 O O . SER A 1 75 ? 11.30484 44.19075 24.45617 1.000 134.02108 72 SER A O 1
ATOM 625 N N . SER B 2 1 ? 31.24621 27.25706 29.95607 1.000 121.59680 -1 SER B N 1
ATOM 626 C CA . SER B 2 1 ? 30.97161 27.67224 31.32650 1.000 126.89801 -1 SER B CA 1
ATOM 627 C C . SER B 2 1 ? 29.59041 28.30913 31.44051 1.000 127.32083 -1 SER B C 1
ATOM 628 O O . SER B 2 1 ? 28.70364 27.77334 32.10645 1.000 132.93280 -1 SER B O 1
ATOM 631 N N . SER B 2 2 ? 29.41489 29.45350 30.78668 1.000 111.79242 0 SER B N 1
ATOM 632 C CA . SER B 2 2 ? 28.13771 30.14927 30.84001 1.000 104.58055 0 SER B CA 1
ATOM 633 C C . SER B 2 2 ? 27.08174 29.36994 30.05565 1.000 96.51136 0 SER B C 1
ATOM 634 O O . SER B 2 2 ? 27.36777 28.85561 28.97068 1.000 83.39724 0 SER B O 1
ATOM 637 N N . PRO B 2 3 ? 25.85325 29.27320 30.57530 1.000 94.29675 1 PRO B N 1
ATOM 638 C CA . PRO B 2 3 ? 24.84944 28.43197 29.89924 1.000 92.60990 1 PRO B CA 1
ATOM 639 C C . PRO B 2 3 ? 24.42101 28.96802 28.54518 1.000 82.05738 1 PRO B C 1
ATOM 640 O O . PRO B 2 3 ? 24.24491 28.18242 27.60535 1.000 75.66136 1 PRO B O 1
ATOM 644 N N . VAL B 2 4 ? 24.23724 30.28393 28.41633 1.000 89.55218 2 VAL B N 1
ATOM 645 C CA . VAL B 2 4 ? 23.87964 30.85465 27.12117 1.000 82.29324 2 VAL B CA 1
ATOM 646 C C . VAL B 2 4 ? 25.04779 30.73763 26.15070 1.000 77.94623 2 VAL B C 1
ATOM 647 O O . VAL B 2 4 ? 24.85757 30.49182 24.95292 1.000 72.94091 2 VAL B O 1
ATOM 651 N N . ASP B 2 5 ? 26.27477 30.90064 26.65154 1.000 68.44224 3 ASP B N 1
ATOM 652 C CA . ASP B 2 5 ? 27.44694 30.75864 25.79597 1.000 75.76744 3 ASP B CA 1
ATOM 653 C C . ASP B 2 5 ? 27.65890 29.31117 25.36987 1.000 76.20143 3 ASP B C 1
ATOM 654 O O . ASP B 2 5 ? 28.17888 29.05980 24.27599 1.000 68.20865 3 ASP B O 1
ATOM 659 N N . GLU B 2 6 ? 27.27040 28.35027 26.21428 1.000 79.93126 4 GLU B N 1
ATOM 660 C CA . GLU B 2 6 ? 27.29645 26.95040 25.79941 1.000 70.19328 4 GLU B CA 1
ATOM 661 C C . GLU B 2 6 ? 26.30971 26.69981 24.66733 1.000 74.69624 4 GLU B C 1
ATOM 662 O O . GLU B 2 6 ? 26.59374 25.92687 23.74467 1.000 78.62749 4 GLU B O 1
ATOM 668 N N . ILE B 2 7 ? 25.14434 27.34614 24.72170 1.000 74.66151 5 ILE B N 1
ATOM 669 C CA . ILE B 2 7 ? 24.16589 27.20601 23.64937 1.000 75.18539 5 ILE B CA 1
ATOM 670 C C . ILE B 2 7 ? 24.66333 27.88761 22.38281 1.000 73.99159 5 ILE B C 1
ATOM 671 O O . ILE B 2 7 ? 24.52251 27.35076 21.27730 1.000 68.34449 5 ILE B O 1
ATOM 676 N N . ASP B 2 8 ? 25.25705 29.07606 22.52252 1.000 75.99725 6 ASP B N 1
ATOM 677 C CA . ASP B 2 8 ? 25.88529 29.73271 21.38134 1.000 70.33378 6 ASP B CA 1
ATOM 678 C C . ASP B 2 8 ? 26.90920 28.81522 20.72588 1.000 75.15869 6 ASP B C 1
ATOM 679 O O . ASP B 2 8 ? 26.95818 28.70025 19.49533 1.000 62.78553 6 ASP B O 1
ATOM 684 N N . LYS B 2 9 ? 27.72136 28.13642 21.54122 1.000 77.03421 7 LYS B N 1
ATOM 685 C CA . LYS B 2 9 ? 28.68475 27.17364 21.01629 1.000 76.75549 7 LYS B CA 1
ATOM 686 C C . LYS B 2 9 ? 27.98531 26.03410 20.28605 1.000 66.53514 7 LYS B C 1
ATOM 687 O O . LYS B 2 9 ? 28.43229 25.60283 19.21649 1.000 65.84149 7 LYS B O 1
ATOM 693 N N . GLU B 2 10 ? 26.88291 25.53426 20.84688 1.000 64.47072 8 GLU B N 1
ATOM 694 C CA . GLU B 2 10 ? 26.19281 24.40808 20.22823 1.000 80.12873 8 GLU B CA 1
ATOM 695 C C . GLU B 2 10 ? 25.52293 24.80609 18.91820 1.000 61.66345 8 GLU B C 1
ATOM 696 O O . GLU B 2 10 ? 25.45752 23.99441 17.98818 1.000 62.71223 8 GLU B O 1
ATOM 702 N N . VAL B 2 11 ? 25.02958 26.04299 18.82081 1.000 67.33090 9 VAL B N 1
ATOM 703 C CA . VAL B 2 11 ? 24.40074 26.49353 17.58232 1.000 58.79672 9 VAL B CA 1
ATOM 704 C C . VAL B 2 11 ? 25.43148 26.59628 16.46602 1.000 67.33987 9 VAL B C 1
ATOM 705 O O . VAL B 2 11 ? 25.15948 26.23183 15.31565 1.000 58.93944 9 VAL B O 1
ATOM 709 N N . LYS B 2 12 ? 26.63010 27.09028 16.78426 1.000 57.16993 10 LYS B N 1
ATOM 710 C CA . LYS B 2 12 ? 27.68545 27.17204 15.77983 1.000 62.06873 10 LYS B CA 1
ATOM 711 C C . LYS B 2 12 ? 28.07152 25.78720 15.27545 1.000 63.03907 10 LYS B C 1
ATOM 712 O O . LYS B 2 12 ? 28.40213 25.61660 14.09590 1.000 70.13066 10 LYS B O 1
ATOM 718 N N . LYS B 2 13 ? 28.03683 24.78408 16.15580 1.000 62.44662 11 LYS B N 1
ATOM 719 C CA . LYS B 2 13 ? 28.30066 23.41494 15.72520 1.000 58.01444 11 LYS B CA 1
ATOM 720 C C . LYS B 2 13 ? 27.18333 22.89399 14.82761 1.000 63.72343 11 LYS B C 1
ATOM 721 O O . LYS B 2 13 ? 27.44880 22.27623 13.78985 1.000 68.79384 11 LYS B O 1
ATOM 727 N N . LEU B 2 14 ? 25.92685 23.13365 15.20852 1.000 58.35711 12 LEU B N 1
ATOM 728 C CA . LEU B 2 14 ? 24.81046 22.71550 14.36756 1.000 64.30551 12 LEU B CA 1
ATOM 729 C C . LEU B 2 14 ? 24.76174 23.50300 13.06615 1.000 56.84823 12 LEU B C 1
ATOM 730 O O . LEU B 2 14 ? 24.32696 22.97053 12.03903 1.000 67.79824 12 LEU B O 1
ATOM 735 N N . GLU B 2 15 ? 25.19504 24.76564 13.08859 1.000 64.66481 13 GLU B N 1
ATOM 736 C CA . GLU B 2 15 ? 25.24306 25.54795 11.85787 1.000 62.55948 13 GLU B CA 1
ATOM 737 C C . GLU B 2 15 ? 26.21386 24.93340 10.86262 1.000 68.84113 13 GLU B C 1
ATOM 738 O O . GLU B 2 15 ? 25.94968 24.91578 9.65269 1.000 61.76055 13 GLU B O 1
ATOM 744 N N A GLU B 2 16 ? 27.34923 24.42467 11.34862 0.607 64.82378 14 GLU B N 1
ATOM 745 N N B GLU B 2 16 ? 27.34511 24.41576 11.34913 0.393 64.29818 14 GLU B N 1
ATOM 746 C CA A GLU B 2 16 ? 28.29519 23.74961 10.46756 0.607 66.29080 14 GLU B CA 1
ATOM 747 C CA B GLU B 2 16 ? 28.29516 23.74931 10.46543 0.393 65.58259 14 GLU B CA 1
ATOM 748 C C A GLU B 2 16 ? 27.69722 22.46770 9.90035 0.607 63.15066 14 GLU B C 1
ATOM 749 C C B GLU B 2 16 ? 27.71555 22.45504 9.90816 0.393 62.97249 14 GLU B C 1
ATOM 750 O O A GLU B 2 16 ? 27.94303 22.12161 8.73872 0.607 62.52146 14 GLU B O 1
ATOM 751 O O B GLU B 2 16 ? 27.99461 22.08692 8.76113 0.393 62.56658 14 GLU B O 1
ATOM 762 N N . GLU B 2 17 ? 26.90939 21.74955 10.70608 1.000 51.29545 15 GLU B N 1
ATOM 763 C CA . GLU B 2 17 ? 26.24090 20.55442 10.20487 1.000 63.07616 15 GLU B CA 1
ATOM 764 C C . GLU B 2 17 ? 25.22616 20.90533 9.12827 1.000 54.41071 15 GLU B C 1
ATOM 765 O O . GLU B 2 17 ? 25.03163 20.13239 8.18400 1.000 62.81775 15 GLU B O 1
ATOM 771 N N . ALA B 2 18 ? 24.57703 22.06440 9.25120 1.000 50.90934 16 ALA B N 1
ATOM 772 C CA . ALA B 2 18 ? 23.66623 22.51848 8.20675 1.000 57.87065 16 ALA B CA 1
ATOM 773 C C . ALA B 2 18 ? 24.41431 22.76216 6.90339 1.000 63.19583 16 ALA B C 1
ATOM 774 O O . ALA B 2 18 ? 23.95574 22.36451 5.82555 1.000 55.58151 16 ALA B O 1
ATOM 776 N N . LYS B 2 19 ? 25.57709 23.41527 6.98599 1.000 64.69281 17 LYS B N 1
ATOM 777 C CA . LYS B 2 19 ? 26.38380 23.64697 5.79211 1.000 53.05958 17 LYS B CA 1
ATOM 778 C C . LYS B 2 19 ? 26.79168 22.33137 5.14503 1.000 53.06827 17 LYS B C 1
ATOM 779 O O . LYS B 2 19 ? 26.73576 22.19093 3.91739 1.000 54.58874 17 LYS B O 1
ATOM 785 N N . LYS B 2 20 ? 27.19273 21.34963 5.95703 1.000 50.92456 18 LYS B N 1
ATOM 786 C CA . LYS B 2 20 ? 27.55877 20.04864 5.40924 1.000 52.85658 18 LYS B CA 1
ATOM 787 C C . LYS B 2 20 ? 26.34170 19.32201 4.85468 1.000 55.50399 18 LYS B C 1
ATOM 788 O O . LYS B 2 20 ? 26.44669 18.59220 3.86170 1.000 65.55720 18 LYS B O 1
ATOM 794 N N . SER B 2 21 ? 25.18046 19.50252 5.48540 1.000 58.94500 19 SER B N 1
ATOM 795 C CA . SER B 2 21 ? 23.95486 18.92315 4.94902 1.000 56.71168 19 SER B CA 1
ATOM 796 C C . SER B 2 21 ? 23.63956 19.50181 3.57793 1.000 46.44656 19 SER B C 1
ATOM 797 O O . SER B 2 21 ? 23.35685 18.76166 2.62869 1.000 51.87476 19 SER B O 1
ATOM 800 N N . GLN B 2 22 ? 23.69583 20.83081 3.45469 1.000 41.63603 20 GLN B N 1
ATOM 801 C CA . GLN B 2 22 ? 23.41147 21.46601 2.17336 1.000 43.29575 20 GLN B CA 1
ATOM 802 C C . GLN B 2 22 ? 24.38152 20.99446 1.10038 1.000 54.17439 20 GLN B C 1
ATOM 803 O O . GLN B 2 22 ? 23.99411 20.80954 -0.05897 1.000 54.46704 20 GLN B O 1
ATOM 809 N N . GLU B 2 23 ? 25.64680 20.78220 1.47018 1.000 53.17061 21 GLU B N 1
ATOM 810 C CA . GLU B 2 23 ? 26.61583 20.26015 0.51178 1.000 45.29198 21 GLU B CA 1
ATOM 811 C C . GLU B 2 23 ? 26.24333 18.85404 0.06208 1.000 43.73836 21 GLU B C 1
ATOM 812 O O . GLU B 2 23 ? 26.38313 18.51414 -1.11875 1.000 51.73773 21 GLU B O 1
ATOM 818 N N . GLU B 2 24 ? 25.77143 18.01970 0.99062 1.000 48.51216 22 GLU B N 1
ATOM 819 C CA . GLU B 2 24 ? 25.32508 16.68314 0.61552 1.000 50.11020 22 GLU B CA 1
ATOM 820 C C . GLU B 2 24 ? 24.06699 16.74677 -0.23964 1.000 51.62707 22 GLU B C 1
ATOM 821 O O . GLU B 2 24 ? 23.88689 15.92804 -1.14922 1.000 48.12308 22 GLU B O 1
ATOM 827 N N . VAL B 2 25 ? 23.18880 17.71578 0.03390 1.000 48.52723 23 VAL B N 1
ATOM 828 C CA . VAL B 2 25 ? 21.96898 17.86012 -0.75693 1.000 50.61861 23 VAL B CA 1
ATOM 829 C C . VAL B 2 25 ? 22.30816 18.20618 -2.20090 1.000 59.17938 23 VAL B C 1
ATOM 830 O O . VAL B 2 25 ? 21.67968 17.70160 -3.14086 1.000 44.87220 23 VAL B O 1
ATOM 834 N N . GLU B 2 26 ? 23.31603 19.05960 -2.40352 1.000 48.36417 24 GLU B N 1
ATOM 835 C CA . GLU B 2 26 ? 23.69007 19.43405 -3.76292 1.000 49.09173 24 GLU B CA 1
ATOM 836 C C . GLU B 2 26 ? 24.28615 18.25900 -4.52641 1.000 48.88271 24 GLU B C 1
ATOM 837 O O . GLU B 2 26 ? 24.08238 18.14640 -5.73947 1.000 56.93666 24 GLU B O 1
ATOM 843 N N . ARG B 2 27 ? 25.02832 17.38251 -3.84508 1.000 59.42054 25 ARG B N 1
ATOM 844 C CA . ARG B 2 27 ? 25.53065 16.18205 -4.50542 1.000 55.76207 25 ARG B CA 1
ATOM 845 C C . ARG B 2 27 ? 24.38747 15.24235 -4.86168 1.000 53.37860 25 ARG B C 1
ATOM 846 O O . ARG B 2 27 ? 24.42348 14.57441 -5.90125 1.000 54.27540 25 ARG B O 1
ATOM 854 N N . LEU B 2 28 ? 23.36698 15.17699 -4.00678 1.000 54.81434 26 LEU B N 1
ATOM 855 C CA . LEU B 2 28 ? 22.20867 14.33817 -4.28964 1.000 51.67617 26 LEU B CA 1
ATOM 856 C C . LEU B 2 28 ? 21.43532 14.86112 -5.49206 1.000 54.10333 26 LEU B C 1
ATOM 857 O O . LEU B 2 28 ? 21.08776 14.09585 -6.39855 1.000 64.49614 26 LEU B O 1
ATOM 862 N N . LYS B 2 29 ? 21.15998 16.16836 -5.51506 1.000 58.14710 27 LYS B N 1
ATOM 863 C CA . LYS B 2 29 ? 20.40549 16.75646 -6.61773 1.000 55.12304 27 LYS B CA 1
ATOM 864 C C . LYS B 2 29 ? 21.09301 16.51073 -7.95471 1.000 70.19120 27 LYS B C 1
ATOM 865 O O . LYS B 2 29 ? 20.42563 16.31542 -8.97732 1.000 73.56882 27 LYS B O 1
ATOM 871 N N . GLN B 2 30 ? 22.42795 16.50946 -7.96741 1.000 60.32211 28 GLN B N 1
ATOM 872 C CA . GLN B 2 30 ? 23.14989 16.21527 -9.20132 1.000 66.82574 28 GLN B CA 1
ATOM 873 C C . GLN B 2 30 ? 22.98925 14.75305 -9.59979 1.000 60.10306 28 GLN B C 1
ATOM 874 O O . GLN B 2 30 ? 22.87823 14.43693 -10.79029 1.000 64.79926 28 GLN B O 1
ATOM 880 N N . GLU B 2 31 ? 22.97359 13.84680 -8.61912 1.000 58.21732 29 GLU B N 1
ATOM 881 C CA . GLU B 2 31 ? 22.81126 12.42973 -8.92823 1.000 61.92262 29 GLU B CA 1
ATOM 882 C C . GLU B 2 31 ? 21.38554 12.12117 -9.36522 1.000 64.43074 29 GLU B C 1
ATOM 883 O O . GLU B 2 31 ? 21.17263 11.31642 -10.27859 1.000 60.39675 29 GLU B O 1
ATOM 889 N N . VAL B 2 32 ? 20.39774 12.74823 -8.72102 1.000 63.27902 30 VAL B N 1
ATOM 890 C CA . VAL B 2 32 ? 19.00360 12.54845 -9.10960 1.000 78.48312 30 VAL B CA 1
ATOM 891 C C . VAL B 2 32 ? 18.77054 13.04941 -10.52831 1.000 72.97550 30 VAL B C 1
ATOM 892 O O . VAL B 2 32 ? 18.11422 12.38381 -11.33883 1.000 76.85078 30 VAL B O 1
ATOM 896 N N . GLU B 2 33 ? 19.30620 14.22905 -10.85105 1.000 70.65029 31 GLU B N 1
ATOM 897 C CA . GLU B 2 33 ? 19.17962 14.75428 -12.20590 1.000 82.22110 31 GLU B CA 1
ATOM 898 C C . GLU B 2 33 ? 19.84356 13.82746 -13.21626 1.000 88.44738 31 GLU B C 1
ATOM 899 O O . GLU B 2 33 ? 19.32140 13.62014 -14.31817 1.000 94.32655 31 GLU B O 1
ATOM 905 N N . LYS B 2 34 ? 20.99644 13.25771 -12.85542 1.000 86.08483 32 LYS B N 1
ATOM 906 C CA . LYS B 2 34 ? 21.64964 12.28626 -13.72642 1.000 82.39290 32 LYS B CA 1
ATOM 907 C C . LYS B 2 34 ? 20.82893 11.00712 -13.83316 1.000 81.09775 32 LYS B C 1
ATOM 908 O O . LYS B 2 34 ? 20.78163 10.37816 -14.89710 1.000 91.32543 32 LYS B O 1
ATOM 914 N N . ALA B 2 35 ? 20.17373 10.60829 -12.74016 1.000 84.47337 33 ALA B N 1
ATOM 915 C CA . ALA B 2 35 ? 19.30546 9.43764 -12.78346 1.000 88.31797 33 ALA B CA 1
ATOM 916 C C . ALA B 2 35 ? 18.00569 9.73235 -13.51939 1.000 94.87674 33 ALA B C 1
ATOM 917 O O . ALA B 2 35 ? 17.42582 8.83160 -14.13648 1.000 94.73453 33 ALA B O 1
ATOM 919 N N . SER B 2 36 ? 17.53478 10.98018 -13.46608 1.000 96.76193 34 SER B N 1
ATOM 920 C CA . SER B 2 36 ? 16.31228 11.34130 -14.17541 1.000 88.08970 34 SER B CA 1
ATOM 921 C C . SER B 2 36 ? 16.51267 11.28791 -15.68420 1.000 112.35277 34 SER B C 1
ATOM 922 O O . SER B 2 36 ? 15.62129 10.84734 -16.41939 1.000 117.23081 34 SER B O 1
ATOM 925 N N . LYS B 2 37 ? 17.67600 11.72505 -16.16293 1.000 123.25064 35 LYS B N 1
ATOM 926 C CA . LYS B 2 37 ? 17.96721 11.74201 -17.59060 1.000 127.33960 35 LYS B CA 1
ATOM 927 C C . LYS B 2 37 ? 18.34321 10.37286 -18.14203 1.000 129.17624 35 LYS B C 1
ATOM 928 O O . LYS B 2 37 ? 18.62302 10.26377 -19.34072 1.000 134.11304 35 LYS B O 1
ATOM 934 N N . ALA B 2 38 ? 18.35644 9.33478 -17.31081 1.000 117.80813 36 ALA B N 1
ATOM 935 C CA . ALA B 2 38 ? 18.69831 7.98650 -17.73757 1.000 117.14880 36 ALA B CA 1
ATOM 936 C C . ALA B 2 38 ? 17.50845 7.06204 -17.52494 1.000 124.48900 36 ALA B C 1
ATOM 937 O O . ALA B 2 38 ? 16.75675 7.21425 -16.55616 1.000 119.69151 36 ALA B O 1
ATOM 939 N N . GLY B 2 39 ? 17.34008 6.10690 -18.43726 1.000 125.14599 37 GLY B N 1
ATOM 940 C CA . GLY B 2 39 ? 16.27249 5.13237 -18.32446 1.000 124.93110 37 GLY B CA 1
ATOM 941 C C . GLY B 2 39 ? 16.50716 4.15141 -17.19494 1.000 127.34119 37 GLY B C 1
ATOM 942 O O . GLY B 2 39 ? 17.31735 3.22838 -17.32320 1.000 126.46618 37 GLY B O 1
ATOM 943 N N . LEU B 2 40 ? 15.80250 4.33787 -16.08413 1.000 123.12818 38 LEU B N 1
ATOM 944 C CA . LEU B 2 40 ? 16.02451 3.55441 -14.87938 1.000 109.64741 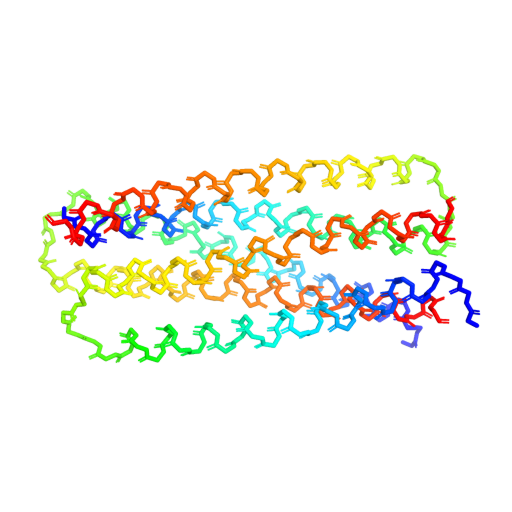38 LEU B CA 1
ATOM 945 C C . LEU B 2 40 ? 14.97230 2.46473 -14.72114 1.000 105.84354 38 LEU B C 1
ATOM 946 O O . LEU B 2 40 ? 13.80575 2.63605 -15.08433 1.000 96.37153 38 LEU B O 1
ATOM 951 N N . ASP B 2 41 ? 15.40655 1.33737 -14.16532 1.000 98.98705 39 ASP B N 1
ATOM 952 C CA . ASP B 2 41 ? 14.50558 0.25682 -13.80653 1.000 97.59040 39 ASP B CA 1
ATOM 953 C C . ASP B 2 41 ? 13.68505 0.65194 -12.57834 1.000 102.25929 39 ASP B C 1
ATOM 954 O O . ASP B 2 41 ? 13.92746 1.67982 -11.93849 1.000 104.25269 39 ASP B O 1
ATOM 959 N N . HIS B 2 42 ? 12.69027 -0.17720 -12.25085 1.000 107.59944 40 HIS B N 1
ATOM 960 C CA . HIS B 2 42 ? 11.93030 0.05955 -11.02862 1.000 103.35681 40 HIS B CA 1
ATOM 961 C C . HIS B 2 42 ? 12.80205 -0.12412 -9.79277 1.000 103.22268 40 HIS B C 1
ATOM 962 O O . HIS B 2 42 ? 12.55289 0.50797 -8.75862 1.000 93.37807 40 HIS B O 1
ATOM 969 N N . GLU B 2 43 ? 13.82401 -0.98039 -9.88103 1.000 99.80109 41 GLU B N 1
ATOM 970 C CA . GLU B 2 43 ? 14.80312 -1.09493 -8.80767 1.000 96.14310 41 GLU B CA 1
ATOM 971 C C . GLU B 2 43 ? 15.75515 0.09351 -8.79104 1.000 93.34601 41 GLU B C 1
ATOM 972 O O . GLU B 2 43 ? 16.24714 0.47505 -7.72339 1.000 94.94072 41 GLU B O 1
ATOM 978 N N . GLY B 2 44 ? 16.03310 0.67868 -9.95823 1.000 90.15952 42 GLY B N 1
ATOM 979 C CA . GLY B 2 44 ? 16.84801 1.88126 -9.99612 1.000 94.64687 42 GLY B CA 1
ATOM 980 C C . GLY B 2 44 ? 16.14407 3.07057 -9.37400 1.000 93.86149 42 GLY B C 1
ATOM 981 O O . GLY B 2 44 ? 16.76504 3.87412 -8.67302 1.000 91.10933 42 GLY B O 1
ATOM 982 N N . ASP B 2 45 ? 14.83776 3.19974 -9.62054 1.000 91.89859 43 ASP B N 1
ATOM 983 C CA . ASP B 2 45 ? 14.05594 4.22036 -8.93209 1.000 92.46549 43 ASP B CA 1
ATOM 984 C C . ASP B 2 45 ? 13.98915 3.94965 -7.43594 1.000 86.04438 43 ASP B C 1
ATOM 985 O O . ASP B 2 45 ? 13.83572 4.88384 -6.64199 1.000 78.74966 43 ASP B O 1
ATOM 990 N N . SER B 2 46 ? 14.10458 2.68214 -7.03421 1.000 94.26034 44 SER B N 1
ATOM 991 C CA . SER B 2 46 ? 14.05450 2.33976 -5.61685 1.000 93.36271 44 SER B CA 1
ATOM 992 C C . SER B 2 46 ? 15.29703 2.83247 -4.88631 1.000 85.90440 44 SER B C 1
ATOM 993 O O . SER B 2 46 ? 15.19550 3.47410 -3.83439 1.000 86.15430 44 SER B O 1
ATOM 996 N N . ARG B 2 47 ? 16.48328 2.53775 -5.42636 1.000 78.95003 45 ARG B N 1
ATOM 997 C CA . ARG B 2 47 ? 17.71053 2.97943 -4.77234 1.000 76.99617 45 ARG B CA 1
ATOM 998 C C . ARG B 2 47 ? 17.82973 4.49724 -4.77597 1.000 72.90626 45 ARG B C 1
ATOM 999 O O . ARG B 2 47 ? 18.39477 5.07434 -3.83926 1.000 74.17025 45 ARG B O 1
ATOM 1007 N N . ILE B 2 48 ? 17.29609 5.15865 -5.80451 1.000 72.81299 46 ILE B N 1
ATOM 1008 C CA . ILE B 2 48 ? 17.32709 6.61627 -5.84399 1.000 69.38978 46 ILE B CA 1
ATOM 1009 C C . ILE B 2 48 ? 16.45557 7.19324 -4.73654 1.000 70.14862 46 ILE B C 1
ATOM 1010 O O . ILE B 2 48 ? 16.86559 8.11200 -4.01857 1.000 66.13989 46 ILE B O 1
ATOM 1015 N N . PHE B 2 49 ? 15.24512 6.65162 -4.57099 1.000 68.52178 47 PHE B N 1
ATOM 1016 C CA . PHE B 2 49 ? 14.36663 7.14068 -3.51258 1.000 71.13055 47 PHE B CA 1
ATOM 1017 C C . PHE B 2 49 ? 14.95978 6.87635 -2.13476 1.000 60.31746 47 PHE B C 1
ATOM 1018 O O . PHE B 2 49 ? 14.87579 7.72834 -1.24293 1.000 61.14463 47 PHE B O 1
ATOM 1026 N N . LYS B 2 50 ? 15.55287 5.69624 -1.93634 1.000 67.79029 48 LYS B N 1
ATOM 1027 C CA . LYS B 2 50 ? 16.17583 5.39212 -0.65139 1.000 66.66514 48 LYS B CA 1
ATOM 1028 C C . LYS B 2 50 ? 17.33665 6.33762 -0.36915 1.000 61.66400 48 LYS B C 1
ATOM 1029 O O . LYS B 2 50 ? 17.56387 6.73236 0.78079 1.000 66.22814 48 LYS B O 1
ATOM 1035 N N . LYS B 2 51 ? 18.07781 6.71755 -1.41077 1.000 66.27571 49 LYS B N 1
ATOM 1036 C CA . LYS B 2 51 ? 19.14180 7.70247 -1.24855 1.000 62.14922 49 LYS B CA 1
ATOM 1037 C C . LYS B 2 51 ? 18.56924 9.05487 -0.84385 1.000 58.44903 49 LYS B C 1
ATOM 1038 O O . LYS B 2 51 ? 19.08459 9.71488 0.06574 1.000 58.49553 49 LYS B O 1
ATOM 1044 N N . ILE B 2 52 ? 17.49399 9.48110 -1.51221 1.000 55.22218 50 ILE B N 1
ATOM 1045 C CA . ILE B 2 52 ? 16.85235 10.74817 -1.17413 1.000 48.26495 50 ILE B CA 1
ATOM 1046 C C . ILE B 2 52 ? 16.24920 10.68548 0.22324 1.000 53.70112 50 ILE B C 1
ATOM 1047 O O . ILE B 2 52 ? 16.29040 11.66494 0.97765 1.000 55.35938 50 ILE B O 1
ATOM 1052 N N . HIS B 2 53 ? 15.68662 9.53287 0.59337 1.000 46.31367 51 HIS B N 1
ATOM 1053 C CA . HIS B 2 53 ? 15.07103 9.39584 1.90918 1.000 55.88673 51 HIS B CA 1
ATOM 1054 C C . HIS B 2 53 ? 16.09631 9.55571 3.02437 1.000 50.60809 51 HIS B C 1
ATOM 1055 O O . HIS B 2 53 ? 15.80060 10.15037 4.06692 1.000 57.02908 51 HIS B O 1
ATOM 1062 N N . ASP B 2 54 ? 17.30532 9.02462 2.82834 1.000 55.97774 52 ASP B N 1
ATOM 1063 C CA . ASP B 2 54 ? 18.33962 9.15189 3.85084 1.000 57.73771 52 ASP B CA 1
ATOM 1064 C C . ASP B 2 54 ? 18.77792 10.60115 4.01743 1.000 55.15211 52 ASP B C 1
ATOM 1065 O O . ASP B 2 54 ? 19.02563 11.05527 5.14072 1.000 56.99158 52 ASP B O 1
ATOM 1070 N N . VAL B 2 55 ? 18.87693 11.34395 2.91365 1.000 58.06109 53 VAL B N 1
ATOM 1071 C CA . VAL B 2 55 ? 19.28751 12.74178 3.00043 1.000 54.28154 53 VAL B CA 1
ATOM 1072 C C . VAL B 2 55 ? 18.18939 13.58369 3.63899 1.000 60.77757 53 VAL B C 1
ATOM 1073 O O . VAL B 2 55 ? 18.46712 14.48979 4.43469 1.000 46.54254 53 VAL B O 1
ATOM 1077 N N . VAL B 2 56 ? 16.92760 13.29913 3.30570 1.000 41.71349 54 VAL B N 1
ATOM 1078 C CA . VAL B 2 56 ? 15.81441 13.99475 3.94808 1.000 40.29914 54 VAL B CA 1
ATOM 1079 C C . VAL B 2 56 ? 15.80642 13.71892 5.44555 1.000 42.66323 54 VAL B C 1
ATOM 1080 O O . VAL B 2 56 ? 15.63170 14.63413 6.26003 1.000 53.44305 54 VAL B O 1
ATOM 1084 N N . THR B 2 57 ? 16.00493 12.45608 5.83405 1.000 46.40434 55 THR B N 1
ATOM 1085 C CA . THR B 2 57 ? 15.97066 12.09793 7.24842 1.000 50.26299 55 THR B CA 1
ATOM 1086 C C . THR B 2 57 ? 17.11123 12.75807 8.01678 1.000 54.39635 55 THR B C 1
ATOM 1087 O O . THR B 2 57 ? 16.90528 13.27602 9.12114 1.000 57.21889 55 THR B O 1
ATOM 1091 N N . LYS B 2 58 ? 18.32179 12.74943 7.44896 1.000 55.00746 56 LYS B N 1
ATOM 1092 C CA . LYS B 2 58 ? 19.44462 13.42309 8.09613 1.000 54.70839 56 LYS B CA 1
ATOM 1093 C C . LYS B 2 58 ? 19.15873 14.90575 8.29021 1.000 48.04199 56 LYS B C 1
ATOM 1094 O O . LYS B 2 58 ? 19.44158 15.46757 9.35494 1.000 60.09057 56 LYS B O 1
ATOM 1100 N N . GLN B 2 59 ? 18.58735 15.55289 7.27306 1.000 55.38014 57 GLN B N 1
ATOM 1101 C CA . GLN B 2 59 ? 18.34763 16.98984 7.34333 1.000 48.01438 57 GLN B CA 1
ATOM 1102 C C . GLN B 2 59 ? 17.33400 17.33197 8.42773 1.000 58.19383 57 GLN B C 1
ATOM 1103 O O . GLN B 2 59 ? 17.50891 18.31286 9.16066 1.000 57.84692 57 GLN B O 1
ATOM 1109 N N . ILE B 2 60 ? 16.27060 16.53358 8.54726 1.000 54.16198 58 ILE B N 1
ATOM 1110 C CA . ILE B 2 60 ? 15.26800 16.77892 9.57962 1.000 54.82342 58 ILE B CA 1
ATOM 1111 C C . ILE B 2 60 ? 15.86370 16.56119 10.96479 1.000 48.47464 58 ILE B C 1
ATOM 1112 O O . ILE B 2 60 ? 15.54808 17.28950 11.91363 1.000 47.09170 58 ILE B O 1
ATOM 1117 N N . LYS B 2 61 ? 16.73763 15.56172 11.10425 1.000 50.06806 59 LYS B N 1
ATOM 1118 C CA . LYS B 2 61 ? 17.38853 15.32729 12.38795 1.000 55.11580 59 LYS B CA 1
ATOM 1119 C C . LYS B 2 61 ? 18.26876 16.50301 12.79015 1.000 55.43757 59 LYS B C 1
ATOM 1120 O O . LYS B 2 61 ? 18.40935 16.79280 13.98401 1.000 61.20956 59 LYS B O 1
ATOM 1126 N N . VAL B 2 62 ? 18.86712 17.19046 11.81541 1.000 54.56677 60 VAL B N 1
ATOM 1127 C CA . VAL B 2 62 ? 19.59806 18.41487 12.12345 1.000 57.92761 60 VAL B CA 1
ATOM 1128 C C . VAL B 2 62 ? 18.63937 19.49090 12.61360 1.000 56.83677 60 VAL B C 1
ATOM 1129 O O . VAL B 2 62 ? 18.96260 20.26232 13.52534 1.000 54.95529 60 VAL B O 1
ATOM 1133 N N . ILE B 2 63 ? 17.44038 19.55111 12.02854 1.000 59.62144 61 ILE B N 1
ATOM 1134 C CA . ILE B 2 63 ? 16.43902 20.52010 12.46721 1.000 44.43595 61 ILE B CA 1
ATOM 1135 C C . ILE B 2 63 ? 16.00105 20.21947 13.89562 1.000 48.63433 61 ILE B C 1
ATOM 1136 O O . ILE B 2 63 ? 15.86668 21.12464 14.72706 1.000 50.68283 61 ILE B O 1
ATOM 1141 N N . ILE B 2 64 ? 15.76865 18.93891 14.19628 1.000 49.52511 62 ILE B N 1
ATOM 1142 C CA . ILE B 2 64 ? 15.30831 18.55146 15.52765 1.000 43.15129 62 ILE B CA 1
ATOM 1143 C C . ILE B 2 64 ? 16.34384 18.92192 16.58260 1.000 54.42337 62 ILE B C 1
ATOM 1144 O O . ILE B 2 64 ? 16.00300 19.44733 17.65085 1.000 50.86214 62 ILE B O 1
ATOM 1149 N N . ARG B 2 65 ? 17.62348 18.66133 16.30261 1.000 49.90296 63 ARG B N 1
ATOM 1150 C CA . ARG B 2 65 ? 18.66768 19.03967 17.24884 1.000 55.23150 63 ARG B CA 1
ATOM 1151 C C . ARG B 2 65 ? 18.71669 20.55075 17.43598 1.000 53.83127 63 ARG B C 1
ATOM 1152 O O . ARG B 2 65 ? 18.95764 21.03742 18.54695 1.000 61.59743 63 ARG B O 1
ATOM 1160 N N . LEU B 2 66 ? 18.47730 21.30982 16.36227 1.000 52.12928 64 LEU B N 1
ATOM 1161 C CA . LEU B 2 66 ? 18.38120 22.76105 16.48915 1.000 47.54310 64 LEU B CA 1
ATOM 1162 C C . LEU B 2 66 ? 17.24209 23.16044 17.41664 1.000 57.22657 64 LEU B C 1
ATOM 1163 O O . LEU B 2 66 ? 17.40133 24.04905 18.26211 1.000 58.43540 64 LEU B O 1
ATOM 1168 N N . ILE B 2 67 ? 16.08295 22.51542 17.27123 1.000 59.11652 65 ILE B N 1
ATOM 1169 C CA . ILE B 2 67 ? 14.93103 22.85917 18.09790 1.000 49.37981 65 ILE B CA 1
ATOM 1170 C C . ILE B 2 67 ? 15.18547 22.48536 19.55181 1.000 47.50162 65 ILE B C 1
ATOM 1171 O O . ILE B 2 67 ? 14.84544 23.24259 20.46883 1.000 52.81788 65 ILE B O 1
ATOM 1176 N N . GLU B 2 68 ? 15.78825 21.31676 19.78910 1.000 48.36087 66 GLU B N 1
ATOM 1177 C CA . GLU B 2 68 ? 16.10056 20.92090 21.15770 1.000 54.63396 66 GLU B CA 1
ATOM 1178 C C . GLU B 2 68 ? 17.09714 21.87654 21.79871 1.000 62.02529 66 GLU B C 1
ATOM 1179 O O . GLU B 2 68 ? 17.03524 22.11693 23.01021 1.000 63.82866 66 GLU B O 1
ATOM 1185 N N . VAL B 2 69 ? 18.02092 22.42508 21.00821 1.000 54.93396 67 VAL B N 1
ATOM 1186 C CA . VAL B 2 69 ? 18.87102 23.50112 21.50347 1.000 70.16176 67 VAL B CA 1
ATOM 1187 C C . VAL B 2 69 ? 18.04405 24.75882 21.73008 1.000 64.28367 67 VAL B C 1
ATOM 1188 O O . VAL B 2 69 ? 18.17913 25.43465 22.75921 1.000 62.36719 67 VAL B O 1
ATOM 1192 N N . TYR B 2 70 ? 17.16198 25.07763 20.77879 1.000 59.15861 68 TYR B N 1
ATOM 1193 C CA . TYR B 2 70 ? 16.25442 26.20916 20.93167 1.000 57.44317 68 TYR B CA 1
ATOM 1194 C C . TYR B 2 70 ? 15.44703 26.09762 22.21994 1.000 69.46225 68 TYR B C 1
ATOM 1195 O O . TYR B 2 70 ? 15.28897 27.08370 22.94895 1.000 63.85109 68 TYR B O 1
ATOM 1204 N N . VAL B 2 71 ? 14.94181 24.89748 22.52267 1.000 66.67320 69 VAL B N 1
ATOM 1205 C CA . VAL B 2 71 ? 14.16833 24.69106 23.74553 1.000 64.57279 69 VAL B CA 1
ATOM 1206 C C . VAL B 2 71 ? 15.02017 24.98418 24.97191 1.000 70.34848 69 VAL B C 1
ATOM 1207 O O . VAL B 2 71 ? 14.55888 25.61876 25.92948 1.000 78.60619 69 VAL B O 1
ATOM 1211 N N . ARG B 2 72 ? 16.27530 24.52671 24.96486 1.000 69.79203 70 ARG B N 1
ATOM 1212 C CA . ARG B 2 72 ? 17.17213 24.80836 26.08070 1.000 72.55115 70 ARG B CA 1
ATOM 1213 C C . ARG B 2 72 ? 17.37188 26.30742 26.26049 1.000 67.87543 70 ARG B C 1
ATOM 1214 O O . ARG B 2 72 ? 17.48761 26.79493 27.39081 1.000 78.78942 70 ARG B O 1
ATOM 1222 N N . LEU B 2 73 ? 17.40704 27.05543 25.15469 1.000 69.77265 71 LEU B N 1
ATOM 1223 C CA . LEU B 2 73 ? 17.53475 28.50630 25.24461 1.000 65.17835 71 LEU B CA 1
ATOM 1224 C C . LEU B 2 73 ? 16.33622 29.12033 25.95212 1.000 69.73396 71 LEU B C 1
ATOM 1225 O O . LEU B 2 73 ? 16.48435 30.06013 26.74202 1.000 70.72268 71 LEU B O 1
ATOM 1230 N N . VAL B 2 74 ? 15.13953 28.59592 25.68560 1.000 73.77395 72 VAL B N 1
ATOM 1231 C CA . VAL B 2 74 ? 13.93639 29.12689 26.31563 1.000 69.18435 72 VAL B CA 1
ATOM 1232 C C . VAL B 2 74 ? 13.91835 28.79303 27.80191 1.000 76.82348 72 VAL B C 1
ATOM 1233 O O . VAL B 2 74 ? 13.53565 29.62341 28.63533 1.000 82.28007 72 VAL B O 1
ATOM 1237 N N . GLU B 2 75 ? 14.33406 27.57571 28.15874 1.000 78.57356 73 GLU B N 1
ATOM 1238 C CA . GLU B 2 75 ? 14.30962 27.15349 29.55388 1.000 75.99445 73 GLU B CA 1
ATOM 1239 C C . GLU B 2 75 ? 15.35079 27.87248 30.39909 1.000 78.11942 73 GLU B C 1
ATOM 1240 O O . GLU B 2 75 ? 15.19802 27.93475 31.62333 1.000 84.97571 73 GLU B O 1
ATOM 1246 N N . ILE B 2 76 ? 16.40133 28.41292 29.78021 1.000 76.74480 74 ILE B N 1
ATOM 1247 C CA . ILE B 2 76 ? 17.41558 29.13821 30.53913 1.000 87.31296 74 ILE B CA 1
ATOM 1248 C C . ILE B 2 76 ? 16.83124 30.41832 31.12179 1.000 89.03445 74 ILE B C 1
ATOM 1249 O O . ILE B 2 76 ? 16.97858 30.69967 32.31696 1.000 91.08104 74 ILE B O 1
ATOM 1254 N N . ILE B 2 77 ? 16.15056 31.21014 30.28866 1.000 92.52201 75 ILE B N 1
ATOM 1255 C CA . ILE B 2 77 ? 15.58857 32.47610 30.74614 1.000 97.44881 75 ILE B CA 1
ATOM 1256 C C . ILE B 2 77 ? 14.37058 32.29573 31.63453 1.000 103.36779 75 ILE B C 1
ATOM 1257 O O . ILE B 2 77 ? 13.90325 33.27013 32.23467 1.000 109.88534 75 ILE B O 1
ATOM 1262 N N . LEU B 2 78 ? 13.84235 31.08245 31.73375 1.000 106.95139 76 LEU B N 1
ATOM 1263 C CA . LEU B 2 78 ? 12.67264 30.83601 32.56068 1.000 110.31071 76 LEU B CA 1
ATOM 1264 C C . LEU B 2 78 ? 13.08879 30.36354 33.95009 1.000 119.56612 76 LEU B C 1
ATOM 1265 O O . LEU B 2 78 ? 13.18445 31.15625 34.88777 1.000 117.04336 76 LEU B O 1
ATOM 1271 N N . SER C 3 2 ? 5.36412 7.58174 -13.07802 1.000 102.77108 0 SER C N 1
ATOM 1272 C CA . SER C 3 2 ? 4.96345 6.63539 -12.04333 1.000 109.71808 0 SER C CA 1
ATOM 1273 C C . SER C 3 2 ? 4.80707 7.34502 -10.69683 1.000 113.37470 0 SER C C 1
ATOM 1274 O O . SER C 3 2 ? 5.33949 8.43786 -10.49969 1.000 105.85977 0 SER C O 1
ATOM 1277 N N . LYS C 3 3 ? 4.07125 6.72121 -9.77187 1.000 120.17177 1 LYS C N 1
ATOM 1278 C CA . LYS C 3 3 ? 3.82932 7.34749 -8.47520 1.000 112.77186 1 LYS C CA 1
ATOM 1279 C C . LYS C 3 3 ? 5.07722 7.34852 -7.60174 1.000 104.88514 1 LYS C C 1
ATOM 1280 O O . LYS C 3 3 ? 5.19811 8.18618 -6.69950 1.000 90.01250 1 LYS C O 1
ATOM 1286 N N . GLN C 3 4 ? 6.00443 6.41587 -7.83592 1.000 123.50088 2 GLN C N 1
ATOM 1287 C CA . GLN C 3 4 ? 7.26473 6.45222 -7.10281 1.000 120.03588 2 GLN C CA 1
ATOM 1288 C C . GLN C 3 4 ? 8.11390 7.64089 -7.52989 1.000 109.47432 2 GLN C C 1
ATOM 1289 O O . GLN C 3 4 ? 8.81397 8.23216 -6.69966 1.000 103.39165 2 GLN C O 1
ATOM 1295 N N . LYS C 3 5 ? 8.06520 8.00672 -8.81328 1.000 97.82918 3 LYS C N 1
ATOM 1296 C CA . LYS C 3 5 ? 8.69802 9.24804 -9.24129 1.000 77.53597 3 LYS C CA 1
ATOM 1297 C C . LYS C 3 5 ? 7.99559 10.45893 -8.64179 1.000 84.84668 3 LYS C C 1
ATOM 1298 O O . LYS C 3 5 ? 8.62853 11.49885 -8.42247 1.000 83.08627 3 LYS C O 1
ATOM 1304 N N . GLU C 3 6 ? 6.69448 10.34212 -8.36586 1.000 74.29515 4 GLU C N 1
ATOM 1305 C CA . GLU C 3 6 ? 5.96346 11.45550 -7.77164 1.000 83.61503 4 GLU C CA 1
ATOM 1306 C C . GLU C 3 6 ? 6.38366 11.67604 -6.32344 1.000 77.85286 4 GLU C C 1
ATOM 1307 O O . GLU C 3 6 ? 6.50546 12.82190 -5.87382 1.000 57.85920 4 GLU C O 1
ATOM 1313 N N . ALA C 3 7 ? 6.61262 10.59199 -5.57701 1.000 69.03772 5 ALA C N 1
ATOM 1314 C CA . ALA C 3 7 ? 7.13526 10.72498 -4.22279 1.000 65.45531 5 ALA C CA 1
ATOM 1315 C C . ALA C 3 7 ? 8.57657 11.21484 -4.21559 1.000 62.55951 5 ALA C C 1
ATOM 1316 O O . ALA C 3 7 ? 9.02696 11.77307 -3.20915 1.000 53.14388 5 ALA C O 1
ATOM 1318 N N . ILE C 3 8 ? 9.30954 11.00989 -5.31108 1.000 57.14711 6 ILE C N 1
ATOM 1319 C CA . ILE C 3 8 ? 10.65611 11.55942 -5.41751 1.000 65.40438 6 ILE C CA 1
ATOM 1320 C C . ILE C 3 8 ? 10.60239 13.07430 -5.56683 1.000 64.73317 6 ILE C C 1
ATOM 1321 O O . ILE C 3 8 ? 11.40124 13.79968 -4.96274 1.000 53.80397 6 ILE C O 1
ATOM 1326 N N . LYS C 3 9 ? 9.65559 13.57788 -6.36275 1.000 56.96118 7 LYS C N 1
ATOM 1327 C CA . LYS C 3 9 ? 9.54333 15.02029 -6.55597 1.000 52.98407 7 LYS C CA 1
ATOM 1328 C C . LYS C 3 9 ? 9.15158 15.71993 -5.26284 1.000 54.29591 7 LYS C C 1
ATOM 1329 O O . LYS C 3 9 ? 9.60943 16.83560 -4.98976 1.000 59.52362 7 LYS C O 1
ATOM 1335 N N . VAL C 3 10 ? 8.31044 15.07589 -4.45037 1.000 53.24584 8 VAL C N 1
ATOM 1336 C CA . VAL C 3 10 ? 7.90110 15.66459 -3.17664 1.000 50.67873 8 VAL C CA 1
ATOM 1337 C C . VAL C 3 10 ? 9.10026 15.81551 -2.24894 1.000 48.95973 8 VAL C C 1
ATOM 1338 O O . VAL C 3 10 ? 9.29557 16.86434 -1.62321 1.000 47.81387 8 VAL C O 1
ATOM 1342 N N . TYR C 3 11 ? 9.91774 14.76438 -2.13941 1.000 47.50688 9 TYR C N 1
ATOM 1343 C CA . TYR C 3 11 ? 11.06636 14.81189 -1.23879 1.000 54.69187 9 TYR C CA 1
ATOM 1344 C C . TYR C 3 11 ? 12.07905 15.85860 -1.68405 1.000 37.25479 9 TYR C C 1
ATOM 1345 O O . TYR C 3 11 ? 12.69046 16.53301 -0.84760 1.000 56.41906 9 TYR C O 1
ATOM 1354 N N . LEU C 3 12 ? 12.27834 16.00381 -2.99660 1.000 41.41951 10 LEU C N 1
ATOM 1355 C CA . LEU C 3 12 ? 13.16102 17.05587 -3.49178 1.000 52.30315 10 LEU C CA 1
ATOM 1356 C C . LEU C 3 12 ? 12.61236 18.43541 -3.15146 1.000 62.63260 10 LEU C C 1
ATOM 1357 O O . LEU C 3 12 ? 13.37781 19.35873 -2.85003 1.000 53.51494 10 LEU C O 1
ATOM 1362 N N . GLU C 3 13 ? 11.28652 18.59517 -3.19283 1.000 45.70140 11 GLU C N 1
ATOM 1363 C CA . GLU C 3 13 ? 10.68199 19.84867 -2.75174 1.000 46.74805 11 GLU C CA 1
ATOM 1364 C C . GLU C 3 13 ? 10.92032 20.07850 -1.26494 1.000 47.81214 11 GLU C C 1
ATOM 1365 O O . GLU C 3 13 ? 11.14546 21.21454 -0.83375 1.000 56.38079 11 GLU C O 1
ATOM 1371 N N . LEU C 3 14 ? 10.87963 19.00924 -0.46541 1.000 47.62227 12 LEU C N 1
ATOM 1372 C CA . LEU C 3 14 ? 11.08462 19.14939 0.97344 1.000 56.73709 12 LEU C CA 1
ATOM 1373 C C . LEU C 3 14 ? 12.51862 19.55152 1.29841 1.000 47.73765 12 LEU C C 1
ATOM 1374 O O . LEU C 3 14 ? 12.75126 20.33031 2.22965 1.000 52.70044 12 LEU C O 1
ATOM 1379 N N . LEU C 3 15 ? 13.49220 19.02046 0.55453 1.000 42.73089 13 LEU C N 1
ATOM 1380 C CA . LEU C 3 15 ? 14.88565 19.39485 0.77723 1.000 50.84535 13 LEU C CA 1
ATOM 1381 C C . LEU C 3 15 ? 15.08403 20.89360 0.58986 1.000 53.39001 13 LEU C C 1
ATOM 1382 O O . LEU C 3 15 ? 15.72396 21.55633 1.41456 1.000 43.99424 13 LEU C O 1
ATOM 1387 N N . GLU C 3 16 ? 14.53376 21.44772 -0.49210 1.000 45.63218 14 GLU C N 1
ATOM 1388 C CA . GLU C 3 16 ? 14.65788 22.88183 -0.73088 1.000 50.37629 14 GLU C CA 1
ATOM 1389 C C . GLU C 3 16 ? 13.91875 23.67792 0.33728 1.000 62.29216 14 GLU C C 1
ATOM 1390 O O . GLU C 3 16 ? 14.37155 24.75318 0.74835 1.000 63.71336 14 GLU C O 1
ATOM 1396 N N . VAL C 3 17 ? 12.78340 23.15808 0.80618 1.000 48.58049 15 VAL C N 1
ATOM 1397 C CA . VAL C 3 17 ? 12.02538 23.83383 1.85409 1.000 49.03099 15 VAL C CA 1
ATOM 1398 C C . VAL C 3 17 ? 12.78014 23.77815 3.17647 1.000 54.18986 15 VAL C C 1
ATOM 1399 O O . VAL C 3 17 ? 12.95395 24.79640 3.85493 1.000 57.49620 15 VAL C O 1
ATOM 1403 N N . HIS C 3 18 ? 13.24673 22.58747 3.55878 1.000 45.37003 16 HIS C N 1
ATOM 1404 C CA . HIS C 3 18 ? 13.88983 22.42318 4.85873 1.000 52.99131 16 HIS C CA 1
ATOM 1405 C C . HIS C 3 18 ? 15.20921 23.17750 4.94390 1.000 51.59071 16 HIS C C 1
ATOM 1406 O O . HIS C 3 18 ? 15.63065 23.55475 6.04281 1.000 55.85263 16 HIS C O 1
ATOM 1413 N N . SER C 3 19 ? 15.87466 23.40418 3.80972 1.000 48.79600 17 SER C N 1
ATOM 1414 C CA . SER C 3 19 ? 17.06502 24.24794 3.82124 1.000 49.33620 17 SER C CA 1
ATOM 1415 C C . SER C 3 19 ? 16.72857 25.65250 4.29926 1.000 57.02556 17 SER C C 1
ATOM 1416 O O . SER C 3 19 ? 17.46032 26.23574 5.10815 1.000 59.74375 17 SER C O 1
ATOM 1419 N N . ARG C 3 20 ? 15.61449 26.20715 3.81777 1.000 57.75711 18 ARG C N 1
ATOM 1420 C CA . ARG C 3 20 ? 15.19027 27.52913 4.25570 1.000 46.21403 18 ARG C CA 1
ATOM 1421 C C . ARG C 3 20 ? 14.63655 27.51367 5.67426 1.000 55.25887 18 ARG C C 1
ATOM 1422 O O . ARG C 3 20 ? 14.63005 28.55924 6.33333 1.000 61.97710 18 ARG C O 1
ATOM 1430 N N . VAL C 3 21 ? 14.17873 26.35761 6.16106 1.000 47.29405 19 VAL C N 1
ATOM 1431 C CA . VAL C 3 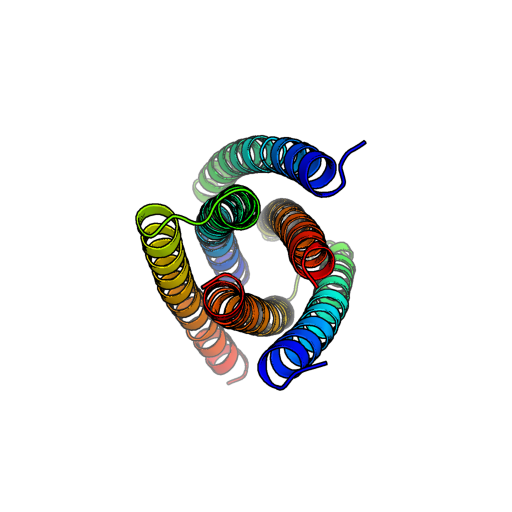21 ? 13.79192 26.25424 7.56480 1.000 50.23792 19 VAL C CA 1
ATOM 1432 C C . VAL C 3 21 ? 15.02730 26.26928 8.45492 1.000 49.51521 19 VAL C C 1
ATOM 1433 O O . VAL C 3 21 ? 15.05002 26.93106 9.49954 1.000 47.08796 19 VAL C O 1
ATOM 1437 N N . LEU C 3 22 ? 16.07102 25.53774 8.05873 1.000 57.14473 20 LEU C N 1
ATOM 1438 C CA . LEU C 3 22 ? 17.33381 25.57943 8.78959 1.000 57.03244 20 LEU C CA 1
ATOM 1439 C C . LEU C 3 22 ? 17.87803 26.99987 8.85788 1.000 46.64215 20 LEU C C 1
ATOM 1440 O O . LEU C 3 22 ? 18.22970 27.49203 9.93604 1.000 54.79854 20 LEU C O 1
ATOM 1445 N N . LYS C 3 23 ? 17.94364 27.67742 7.70897 1.000 46.34985 21 LYS C N 1
ATOM 1446 C CA . LYS C 3 23 ? 18.48405 29.03242 7.66853 1.000 52.96896 21 LYS C CA 1
ATOM 1447 C C . LYS C 3 23 ? 17.66845 29.98227 8.53698 1.000 65.76049 21 LYS C C 1
ATOM 1448 O O . LYS C 3 23 ? 18.23172 30.82409 9.24684 1.000 58.19447 21 LYS C O 1
ATOM 1454 N N . ALA C 3 24 ? 16.33902 29.85593 8.50395 1.000 49.32193 22 ALA C N 1
ATOM 1455 C CA . ALA C 3 24 ? 15.49646 30.74812 9.29400 1.000 50.20292 22 ALA C CA 1
ATOM 1456 C C . ALA C 3 24 ? 15.59087 30.42916 10.78042 1.000 51.31138 22 ALA C C 1
ATOM 1457 O O . ALA C 3 24 ? 15.61000 31.33977 11.61701 1.000 56.65209 22 ALA C O 1
ATOM 1459 N N . LEU C 3 25 ? 15.65317 29.14264 11.12830 1.000 47.67153 23 LEU C N 1
ATOM 1460 C CA . LEU C 3 25 ? 15.68813 28.76018 12.53554 1.000 43.73375 23 LEU C CA 1
ATOM 1461 C C . LEU C 3 25 ? 17.01126 29.15370 13.18283 1.000 57.36602 23 LEU C C 1
ATOM 1462 O O . LEU C 3 25 ? 17.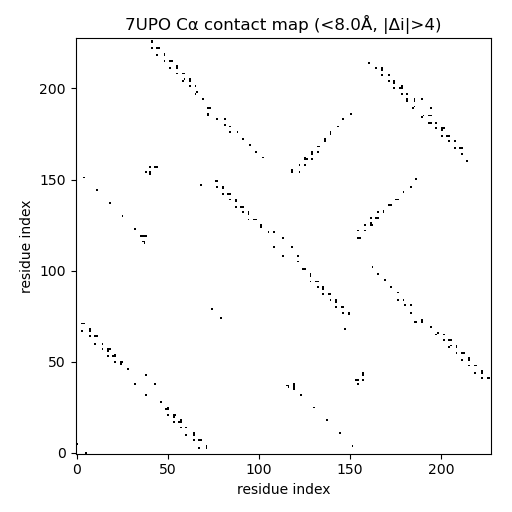04060 29.56221 14.34935 1.000 59.68388 23 LEU C O 1
ATOM 1467 N N . ILE C 3 26 ? 18.11555 29.04142 12.44208 1.000 51.47152 24 ILE C N 1
ATOM 1468 C CA . ILE C 3 26 ? 19.41126 29.44454 12.97935 1.000 53.19798 24 ILE C CA 1
ATOM 1469 C C . ILE C 3 26 ? 19.44101 30.94612 13.22965 1.000 48.19607 24 ILE C C 1
ATOM 1470 O O . ILE C 3 26 ? 19.96666 31.40700 14.25027 1.000 61.13230 24 ILE C O 1
ATOM 1475 N N . GLU C 3 27 ? 18.87323 31.73246 12.30988 1.000 52.42351 25 GLU C N 1
ATOM 1476 C CA . GLU C 3 27 ? 18.82655 33.17876 12.50213 1.000 52.58547 25 GLU C CA 1
ATOM 1477 C C . GLU C 3 27 ? 18.04822 33.54533 13.75876 1.000 61.00817 25 GLU C C 1
ATOM 1478 O O . GLU C 3 27 ? 18.48997 34.39131 14.54541 1.000 54.03393 25 GLU C O 1
ATOM 1484 N N . GLN C 3 28 ? 16.88962 32.91445 13.96890 1.000 53.96229 26 GLN C N 1
ATOM 1485 C CA . GLN C 3 28 ? 16.06309 33.25881 15.12180 1.000 57.30621 26 GLN C CA 1
ATOM 1486 C C . GLN C 3 28 ? 16.76288 32.92085 16.43124 1.000 56.67932 26 GLN C C 1
ATOM 1487 O O . GLN C 3 28 ? 16.65427 33.67028 17.40827 1.000 57.90576 26 GLN C O 1
ATOM 1493 N N . ILE C 3 29 ? 17.48046 31.79684 16.47483 1.000 51.35780 27 ILE C N 1
ATOM 1494 C CA . ILE C 3 29 ? 18.17946 31.41885 17.69909 1.000 53.66017 27 ILE C CA 1
ATOM 1495 C C . ILE C 3 29 ? 19.29195 32.41301 18.00621 1.000 56.14782 27 ILE C C 1
ATOM 1496 O O . ILE C 3 29 ? 19.45829 32.84325 19.15399 1.000 56.57605 27 ILE C O 1
ATOM 1501 N N . LYS C 3 30 ? 20.06630 32.79847 16.98893 1.000 49.44846 28 LYS C N 1
ATOM 1502 C CA . LYS C 3 30 ? 21.10677 33.80212 17.19336 1.000 67.00876 28 LYS C CA 1
ATOM 1503 C C . LYS C 3 30 ? 20.51133 35.12894 17.64455 1.000 65.51879 28 LYS C C 1
ATOM 1504 O O . LYS C 3 30 ? 21.07893 35.81363 18.50426 1.000 71.44864 28 LYS C O 1
ATOM 1510 N N . LEU C 3 31 ? 19.36754 35.51064 17.07116 1.000 62.36153 29 LEU C N 1
ATOM 1511 C CA . LEU C 3 31 ? 18.74117 36.77413 17.44424 1.000 63.93778 29 LEU C CA 1
ATOM 1512 C C . LEU C 3 31 ? 18.28293 36.75585 18.89643 1.000 62.68034 29 LEU C C 1
ATOM 1513 O O . LEU C 3 31 ? 18.42093 37.75561 19.61158 1.000 57.08739 29 LEU C O 1
ATOM 1518 N N . PHE C 3 32 ? 17.73628 35.62664 19.35288 1.000 62.16156 30 PHE C N 1
ATOM 1519 C CA . PHE C 3 32 ? 17.31990 35.53234 20.74716 1.000 66.76814 30 PHE C CA 1
ATOM 1520 C C . PHE C 3 32 ? 18.51469 35.49971 21.68953 1.000 63.57576 30 PHE C C 1
ATOM 1521 O O . PHE C 3 32 ? 18.43564 36.03661 22.79888 1.000 69.11375 30 PHE C O 1
ATOM 1529 N N . ILE C 3 33 ? 19.62200 34.87981 21.27175 1.000 64.41883 31 ILE C N 1
ATOM 1530 C CA . ILE C 3 33 ? 20.83155 34.88703 22.09136 1.000 65.21410 31 ILE C CA 1
ATOM 1531 C C . ILE C 3 33 ? 21.26113 36.31766 22.38557 1.000 64.60321 31 ILE C C 1
ATOM 1532 O O . ILE C 3 33 ? 21.62032 36.65503 23.52065 1.000 73.94859 31 ILE C O 1
ATOM 1537 N N . GLU C 3 34 ? 21.21073 37.18682 21.37513 1.000 60.55657 32 GLU C N 1
ATOM 1538 C CA . GLU C 3 34 ? 21.58360 38.57959 21.58487 1.000 68.29914 32 GLU C CA 1
ATOM 1539 C C . GLU C 3 34 ? 20.48413 39.36316 22.29412 1.000 79.63072 32 GLU C C 1
ATOM 1540 O O . GLU C 3 34 ? 20.78667 40.26033 23.08868 1.000 76.73132 32 GLU C O 1
ATOM 1546 N N . LEU C 3 35 ? 19.21380 39.03931 22.03110 1.000 72.27313 33 LEU C N 1
ATOM 1547 C CA . LEU C 3 35 ? 18.11660 39.71558 22.71935 1.000 77.49137 33 LEU C CA 1
ATOM 1548 C C . LEU C 3 35 ? 18.12100 39.40555 24.21080 1.000 76.39544 33 LEU C C 1
ATOM 1549 O O . LEU C 3 35 ? 17.82340 40.27943 25.03344 1.000 81.74492 33 LEU C O 1
ATOM 1554 N N . ILE C 3 36 ? 18.44276 38.16352 24.57661 1.000 72.73149 34 ILE C N 1
ATOM 1555 C CA . ILE C 3 36 ? 18.52551 37.80035 25.98743 1.000 76.04256 34 ILE C CA 1
ATOM 1556 C C . ILE C 3 36 ? 19.70595 38.50108 26.64840 1.000 86.58638 34 ILE C C 1
ATOM 1557 O O . ILE C 3 36 ? 19.61608 38.95144 27.79723 1.000 90.61345 34 ILE C O 1
ATOM 1562 N N . LYS C 3 37 ? 20.82674 38.61608 25.93245 1.000 85.76781 35 LYS C N 1
ATOM 1563 C CA . LYS C 3 37 ? 21.97400 39.33611 26.47395 1.000 88.49753 35 LYS C CA 1
ATOM 1564 C C . LYS C 3 37 ? 21.72681 40.84011 26.48542 1.000 98.70911 35 LYS C C 1
ATOM 1565 O O . LYS C 3 37 ? 22.13568 41.53350 27.42384 1.000 107.47084 35 LYS C O 1
ATOM 1571 N N . ARG C 3 38 ? 21.05678 41.36317 25.45755 1.000 103.43871 36 ARG C N 1
ATOM 1572 C CA . ARG C 3 38 ? 20.74624 42.78690 25.40352 1.000 101.64282 36 ARG C CA 1
ATOM 1573 C C . ARG C 3 38 ? 19.52978 43.04476 24.52105 1.000 102.70966 36 ARG C C 1
ATOM 1574 O O . ARG C 3 38 ? 19.54925 42.72709 23.32479 1.000 106.47762 36 ARG C O 1
ATOM 1582 N N . PRO C 3 39 ? 18.45908 43.61780 25.06927 1.000 95.83005 37 PRO C N 1
ATOM 1583 C CA . PRO C 3 39 ? 17.27729 43.90583 24.24755 1.000 102.45683 37 PRO C CA 1
ATOM 1584 C C . PRO C 3 39 ? 17.56415 44.98515 23.21481 1.000 97.74915 37 PRO C C 1
ATOM 1585 O O . PRO C 3 39 ? 18.26573 45.96270 23.48508 1.000 93.38048 37 PRO C O 1
ATOM 1589 N N . ASP C 3 40 ? 17.00752 44.79630 22.02069 1.000 98.74326 38 ASP C N 1
ATOM 1590 C CA . ASP C 3 40 ? 17.16400 45.74879 20.92966 1.000 89.43090 38 ASP C CA 1
ATOM 1591 C C . ASP C 3 40 ? 15.95947 45.62158 20.01125 1.000 88.96350 38 ASP C C 1
ATOM 1592 O O . ASP C 3 40 ? 15.60663 44.51119 19.60249 1.000 88.63157 38 ASP C O 1
ATOM 1597 N N . GLU C 3 41 ? 15.33389 46.75676 19.69107 1.000 94.29691 39 GLU C N 1
ATOM 1598 C CA . GLU C 3 41 ? 14.11856 46.72158 18.88365 1.000 82.46545 39 GLU C CA 1
ATOM 1599 C C . GLU C 3 41 ? 14.41381 46.29537 17.45066 1.000 79.55408 39 GLU C C 1
ATOM 1600 O O . GLU C 3 41 ? 13.60465 45.59783 16.82781 1.000 92.01298 39 GLU C O 1
ATOM 1606 N N . ASP C 3 42 ? 15.56329 46.70673 16.90857 1.000 89.79384 40 ASP C N 1
ATOM 1607 C CA . ASP C 3 42 ? 15.94695 46.26128 15.57252 1.000 87.82218 40 ASP C CA 1
ATOM 1608 C C . ASP C 3 42 ? 16.12739 44.75015 15.53060 1.000 76.29646 40 ASP C C 1
ATOM 1609 O O . ASP C 3 42 ? 15.77159 44.10147 14.53989 1.000 84.83530 40 ASP C O 1
ATOM 1614 N N . LEU C 3 43 ? 16.67709 44.17083 16.59992 1.000 80.15147 41 LEU C N 1
ATOM 1615 C CA . LEU C 3 43 ? 16.77502 42.71817 16.67824 1.000 72.76404 41 LEU C CA 1
ATOM 1616 C C . LEU C 3 43 ? 15.39725 42.08226 16.78850 1.000 74.62025 41 LEU C C 1
ATOM 1617 O O . LEU C 3 43 ? 15.13166 41.05377 16.15850 1.000 81.71512 41 LEU C O 1
ATOM 1622 N N . ALA C 3 44 ? 14.50695 42.67844 17.58436 1.000 72.62971 42 ALA C N 1
ATOM 1623 C CA . ALA C 3 44 ? 13.15317 42.14762 17.69574 1.000 80.37114 42 ALA C CA 1
ATOM 1624 C C . ALA C 3 44 ? 12.40712 42.23926 16.37189 1.000 72.94006 42 ALA C C 1
ATOM 1625 O O . ALA C 3 44 ? 11.58904 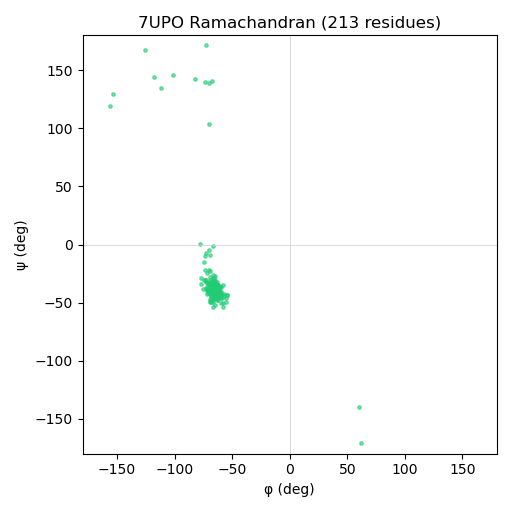41.36618 16.06027 1.000 80.11525 42 ALA C O 1
ATOM 1627 N N . ASP C 3 45 ? 12.67585 43.28163 15.58036 1.000 76.69066 43 ASP C N 1
ATOM 1628 C CA . ASP C 3 45 ? 12.00570 43.42145 14.29161 1.000 66.83749 43 ASP C CA 1
ATOM 1629 C C . ASP C 3 45 ? 12.42092 42.31732 13.32849 1.000 71.82487 43 ASP C C 1
ATOM 1630 O O . ASP C 3 45 ? 11.57306 41.73713 12.64078 1.000 70.48382 43 ASP C O 1
ATOM 1635 N N . LYS C 3 46 ? 13.71770 42.00593 13.26528 1.000 71.98568 44 LYS C N 1
ATOM 1636 C CA . LYS C 3 46 ? 14.16216 40.94604 12.36877 1.000 73.86368 44 LYS C CA 1
ATOM 1637 C C . LYS C 3 46 ? 13.80908 39.55996 12.89480 1.000 59.28780 44 LYS C C 1
ATOM 1638 O O . LYS C 3 46 ? 13.85901 38.59168 12.12907 1.000 62.88248 44 LYS C O 1
ATOM 1644 N N . VAL C 3 47 ? 13.45408 39.43829 14.17605 1.000 58.73729 45 VAL C N 1
ATOM 1645 C CA . VAL C 3 47 ? 12.83886 38.20222 14.65277 1.000 63.39212 45 VAL C CA 1
ATOM 1646 C C . VAL C 3 47 ? 11.43853 38.06357 14.07309 1.000 55.57817 45 VAL C C 1
ATOM 1647 O O . VAL C 3 47 ? 11.05368 36.99912 13.57415 1.000 56.94979 45 VAL C O 1
ATOM 1651 N N . ARG C 3 48 ? 10.65576 39.14377 14.13247 1.000 57.73575 46 ARG C N 1
ATOM 1652 C CA . ARG C 3 48 ? 9.32698 39.13332 13.53145 1.000 59.31629 46 ARG C CA 1
ATOM 1653 C C . ARG C 3 48 ? 9.40866 38.88416 12.03190 1.000 61.77475 46 ARG C C 1
ATOM 1654 O O . ARG C 3 48 ? 8.55085 38.19875 11.46135 1.000 69.85255 46 ARG C O 1
ATOM 1662 N N . LYS C 3 49 ? 10.43870 39.42938 11.37681 1.000 64.18354 47 LYS C N 1
ATOM 1663 C CA . LYS C 3 49 ? 10.61702 39.18071 9.95020 1.000 64.71444 47 LYS C CA 1
ATOM 1664 C C . LYS C 3 49 ? 10.90372 37.70921 9.68274 1.000 68.88641 47 LYS C C 1
ATOM 1665 O O . LYS C 3 49 ? 10.31902 37.10860 8.77071 1.000 71.93486 47 LYS C O 1
ATOM 1671 N N . SER C 3 50 ? 11.80076 37.10989 10.47154 1.000 62.63138 48 SER C N 1
ATOM 1672 C CA . SER C 3 50 ? 12.10676 35.69690 10.28913 1.000 59.15245 48 SER C CA 1
ATOM 1673 C C . SER C 3 50 ? 10.91837 34.81772 10.65504 1.000 63.31734 48 SER C C 1
ATOM 1674 O O . SER C 3 50 ? 10.73288 33.74785 10.06106 1.000 60.38372 48 SER C O 1
ATOM 1677 N N . SER C 3 51 ? 10.10968 35.24433 11.62846 1.000 56.06294 49 SER C N 1
ATOM 1678 C CA . SER C 3 51 ? 8.89866 34.49895 11.95317 1.000 62.54019 49 SER C CA 1
ATOM 1679 C C . SER C 3 51 ? 7.90615 34.53558 10.79667 1.000 62.15320 49 SER C C 1
ATOM 1680 O O . SER C 3 51 ? 7.25228 33.52797 10.49902 1.000 50.11621 49 SER C O 1
ATOM 1683 N N . GLU C 3 52 ? 7.78530 35.68671 10.12906 1.000 58.45484 50 GLU C N 1
ATOM 1684 C CA . GLU C 3 52 ? 6.89458 35.78059 8.97762 1.000 57.66987 50 GLU C CA 1
ATOM 1685 C C . GLU C 3 52 ? 7.40370 34.93642 7.81785 1.000 67.24084 50 GLU C C 1
ATOM 1686 O O . GLU C 3 52 ? 6.60732 34.35545 7.07075 1.000 62.34267 50 GLU C O 1
ATOM 1692 N N . GLU C 3 53 ? 8.72607 34.85905 7.64734 1.000 60.65820 51 GLU C N 1
ATOM 1693 C CA . GLU C 3 53 ? 9.27892 33.96953 6.63212 1.000 65.42123 51 GLU C CA 1
ATOM 1694 C C . GLU C 3 53 ? 8.91896 32.51988 6.92764 1.000 57.13055 51 GLU C C 1
ATOM 1695 O O . GLU C 3 53 ? 8.59806 31.75066 6.01346 1.000 56.04210 51 GLU C O 1
ATOM 1701 N N . LEU C 3 54 ? 8.95320 32.13241 8.20476 1.000 55.10932 52 LEU C N 1
ATOM 1702 C CA . LEU C 3 54 ? 8.57242 30.77436 8.57037 1.000 51.60621 52 LEU C CA 1
ATOM 1703 C C . LEU C 3 54 ? 7.09248 30.52005 8.31368 1.000 48.01644 52 LEU C C 1
ATOM 1704 O O . LEU C 3 54 ? 6.71106 29.39493 7.97444 1.000 46.05738 52 LEU C O 1
ATOM 1709 N N . LYS C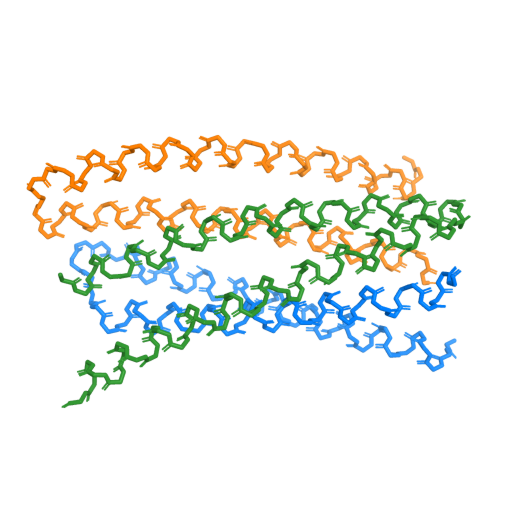 3 55 ? 6.24873 31.54524 8.46309 1.000 49.96990 53 LYS C N 1
ATOM 1710 C CA . LYS C 3 55 ? 4.82562 31.37719 8.18196 1.000 58.03622 53 LYS C CA 1
ATOM 1711 C C . LYS C 3 55 ? 4.58634 31.08379 6.70609 1.000 54.80966 53 LYS C C 1
ATOM 1712 O O . LYS C 3 55 ? 3.72578 30.26527 6.36040 1.000 56.77808 53 LYS C O 1
ATOM 1718 N N . LYS C 3 56 ? 5.33178 31.74986 5.81819 1.000 52.76402 54 LYS C N 1
ATOM 1719 C CA . LYS C 3 56 ? 5.20073 31.46177 4.39418 1.000 56.15003 54 LYS C CA 1
ATOM 1720 C C . LYS C 3 56 ? 5.69895 30.06278 4.06120 1.000 63.92837 54 LYS C C 1
ATOM 1721 O O . LYS C 3 56 ? 5.15411 29.40881 3.16429 1.000 66.11741 54 LYS C O 1
ATOM 1727 N N . ILE C 3 57 ? 6.72981 29.59026 4.76460 1.000 53.13504 55 ILE C N 1
ATOM 1728 C CA . ILE C 3 57 ? 7.20895 28.22963 4.54969 1.000 49.70458 55 ILE C CA 1
ATOM 1729 C C . ILE C 3 57 ? 6.15258 27.22182 4.97954 1.000 44.77335 55 ILE C C 1
ATOM 1730 O O . ILE C 3 57 ? 5.95380 26.19415 4.32117 1.000 44.45205 55 ILE C O 1
ATOM 1735 N N . ILE C 3 58 ? 5.45970 27.50013 6.08726 1.000 49.37223 56 ILE C N 1
ATOM 1736 C CA . ILE C 3 58 ? 4.34535 26.65249 6.50876 1.000 50.40839 56 ILE C CA 1
ATOM 1737 C C . ILE C 3 58 ? 3.32768 26.52383 5.38454 1.000 42.84406 56 ILE C C 1
ATOM 1738 O O . ILE C 3 58 ? 2.86105 25.42205 5.06493 1.000 47.57207 56 ILE C O 1
ATOM 1743 N N . LYS C 3 59 ? 2.98056 27.64916 4.75389 1.000 40.17308 57 LYS C N 1
ATOM 1744 C CA . LYS C 3 59 ? 2.00861 27.61482 3.66697 1.000 54.70527 57 LYS C CA 1
ATOM 1745 C C . LYS C 3 59 ? 2.52313 26.79214 2.49139 1.000 59.37199 57 LYS C C 1
ATOM 1746 O O . LYS C 3 59 ? 1.74428 26.11255 1.81151 1.000 56.39873 57 LYS C O 1
ATOM 1752 N N . GLU C 3 60 ? 3.83477 26.83204 2.24177 1.000 51.95019 58 GLU C N 1
ATOM 1753 C CA . GLU C 3 60 ? 4.40133 26.01444 1.17516 1.000 41.24316 58 GLU C CA 1
ATOM 1754 C C . GLU C 3 60 ? 4.31071 24.53352 1.51236 1.000 39.13918 58 GLU C C 1
ATOM 1755 O O . GLU C 3 60 ? 4.08154 23.70258 0.62797 1.000 41.85445 58 GLU C O 1
ATOM 1761 N N . VAL C 3 61 ? 4.49873 24.18104 2.78485 1.000 35.27814 59 VAL C N 1
ATOM 1762 C CA . VAL C 3 61 ? 4.40925 22.77851 3.17344 1.000 38.55835 59 VAL C CA 1
ATOM 1763 C C . VAL C 3 61 ? 2.95788 22.31387 3.15918 1.000 44.88986 59 VAL C C 1
ATOM 1764 O O . VAL C 3 61 ? 2.67401 21.14975 2.84937 1.000 44.30680 59 VAL C O 1
ATOM 1768 N N . GLU C 3 62 ? 2.01746 23.20718 3.47798 1.000 39.92823 60 GLU C N 1
ATOM 1769 C CA . GLU C 3 62 ? 0.60607 22.85390 3.37831 1.000 54.03780 60 GLU C CA 1
ATOM 1770 C C . GLU C 3 62 ? 0.19786 22.63975 1.92733 1.000 44.99693 60 GLU C C 1
ATOM 1771 O O . GLU C 3 62 ? -0.64583 21.78397 1.63528 1.000 53.35837 60 GLU C O 1
ATOM 1777 N N . LYS C 3 63 ? 0.78493 23.40865 1.00350 1.000 48.82330 61 LYS C N 1
ATOM 1778 C CA . LYS C 3 63 ? 0.51586 23.18936 -0.41413 1.000 47.03649 61 LYS C CA 1
ATOM 1779 C C . LYS C 3 63 ? 1.07739 21.85058 -0.87688 1.000 56.95854 61 LYS C C 1
ATOM 1780 O O . LYS C 3 63 ? 0.41799 21.12092 -1.62581 1.000 53.62546 61 LYS C O 1
ATOM 1786 N N . ILE C 3 64 ? 2.29241 21.51028 -0.43855 1.000 45.61369 62 ILE C N 1
ATOM 1787 C CA . ILE C 3 64 ? 2.85321 20.19587 -0.74239 1.000 48.26062 62 ILE C CA 1
ATOM 1788 C C . ILE C 3 64 ? 1.93208 19.09749 -0.23055 1.000 40.49802 62 ILE C C 1
ATOM 1789 O O . ILE C 3 64 ? 1.66033 18.11571 -0.93231 1.000 40.17433 62 ILE C O 1
ATOM 1794 N N . LEU C 3 65 ? 1.42127 19.25241 0.99336 1.000 41.13670 63 LEU C N 1
ATOM 1795 C CA . LEU C 3 65 ? 0.55522 18.23227 1.57219 1.000 51.54919 63 LEU C CA 1
ATOM 1796 C C . LEU C 3 65 ? -0.73929 18.09265 0.77842 1.000 47.92264 63 LEU C C 1
ATOM 1797 O O . LEU C 3 65 ? -1.18919 16.97566 0.50178 1.000 53.21433 63 LEU C O 1
ATOM 1802 N N . ARG C 3 66 ? -1.35353 19.22076 0.40438 1.000 42.71893 64 ARG C N 1
ATOM 1803 C CA . ARG C 3 66 ? -2.58011 19.16431 -0.38785 1.000 47.69468 64 ARG C CA 1
ATOM 1804 C C . ARG C 3 66 ? -2.35629 18.43143 -1.69981 1.000 53.62473 64 ARG C C 1
ATOM 1805 O O . ARG C 3 66 ? -3.18589 17.61078 -2.11251 1.000 50.39878 64 ARG C O 1
ATOM 1813 N N A LYS C 3 67 ? -1.23851 18.71047 -2.37524 0.517 51.60303 65 LYS C N 1
ATOM 1814 N N B LYS C 3 67 ? -1.23665 18.70787 -2.37345 0.483 52.08683 65 LYS C N 1
ATOM 1815 C CA A LYS C 3 67 ? -0.96084 18.05457 -3.64784 0.517 53.74472 65 LYS C CA 1
ATOM 1816 C CA B LYS C 3 67 ? -0.96239 18.05921 -3.64986 0.483 53.71073 65 LYS C CA 1
ATOM 1817 C C A LYS C 3 67 ? -0.75951 16.55581 -3.46491 0.517 52.06447 65 LYS C C 1
ATOM 1818 C C B LYS C 3 67 ? -0.72697 16.56278 -3.47967 0.483 51.65478 65 LYS C C 1
ATOM 1819 O O A LYS C 3 67 ? -1.15092 15.76365 -4.32962 0.517 53.58786 65 LYS C O 1
ATOM 1820 O O B LYS C 3 67 ? -1.06939 15.77861 -4.37111 0.483 53.72969 65 LYS C O 1
ATOM 1831 N N . VAL C 3 68 ? -0.15322 16.14822 -2.34800 1.000 44.36585 66 VAL C N 1
ATOM 1832 C CA . VAL C 3 68 ? 0.02499 14.72328 -2.08600 1.000 47.77074 66 VAL C CA 1
ATOM 1833 C C . VAL C 3 68 ? -1.31244 14.07639 -1.74461 1.000 47.80045 66 VAL C C 1
ATOM 1834 O O . VAL C 3 68 ? -1.59359 12.94396 -2.15384 1.000 53.67038 66 VAL C O 1
ATOM 1838 N N . ASP C 3 69 ? -2.15905 14.78329 -0.99344 1.000 50.93295 67 ASP C N 1
ATOM 1839 C CA . ASP C 3 69 ? -3.49370 14.26976 -0.70285 1.000 47.88046 67 ASP C CA 1
ATOM 1840 C C . ASP C 3 69 ? -4.31388 14.12533 -1.97779 1.000 52.09247 67 ASP C C 1
ATOM 1841 O O . ASP C 3 69 ? -5.13115 13.20434 -2.09922 1.000 55.74021 67 ASP C O 1
ATOM 1846 N N . ASP C 3 70 ? -4.11365 15.03165 -2.93907 1.000 47.13110 68 ASP C N 1
ATOM 1847 C CA . ASP C 3 70 ? -4.79127 14.90352 -4.22480 1.000 48.55739 68 ASP C CA 1
ATOM 1848 C C . ASP C 3 70 ? -4.40670 13.60342 -4.91708 1.000 59.97632 68 ASP C C 1
ATOM 1849 O O . ASP C 3 70 ? -5.26496 12.91311 -5.47986 1.000 57.31771 68 ASP C O 1
ATOM 1854 N N . ILE C 3 71 ? -3.12060 13.24909 -4.87772 1.000 50.91737 69 ILE C N 1
ATOM 1855 C CA . ILE C 3 71 ? -2.67004 12.00318 -5.48875 1.000 56.98567 69 ILE C CA 1
ATOM 1856 C C . ILE C 3 71 ? -3.23065 10.80647 -4.73047 1.000 62.80983 69 ILE C C 1
ATOM 1857 O O . ILE C 3 71 ? -3.74893 9.85858 -5.33192 1.000 62.30699 69 ILE C O 1
ATOM 1862 N N . LEU C 3 72 ? -3.13143 10.83211 -3.39780 1.000 52.23481 70 LEU C N 1
ATOM 1863 C CA . LEU C 3 72 ? -3.64471 9.72876 -2.59056 1.000 63.81764 70 LEU C CA 1
ATOM 1864 C C . LEU C 3 72 ? -5.13610 9.52228 -2.81450 1.000 68.09521 70 LEU C C 1
ATOM 1865 O O . LEU C 3 72 ? -5.60670 8.38151 -2.89037 1.000 71.14976 70 LEU C O 1
ATOM 1870 N N . TYR C 3 73 ? -5.89819 10.61391 -2.91426 1.000 67.78118 71 TYR C N 1
ATOM 1871 C CA . TYR C 3 73 ? -7.33137 10.48731 -3.15331 1.000 62.64651 71 TYR C CA 1
ATOM 1872 C C . TYR C 3 73 ? -7.60554 9.84012 -4.50333 1.000 72.84514 71 TYR C C 1
ATOM 1873 O O . TYR C 3 73 ? -8.51646 9.01342 -4.63110 1.000 76.24163 71 TYR C O 1
ATOM 1882 N N . LYS C 3 74 ? -6.82861 10.20470 -5.52523 1.000 67.07982 72 LYS C N 1
ATOM 1883 C CA . LYS C 3 74 ? -7.01890 9.59773 -6.83669 1.000 68.33234 72 LYS C CA 1
ATOM 1884 C C . LYS C 3 74 ? -6.51568 8.15995 -6.86790 1.000 78.54968 72 LYS C C 1
ATOM 1885 O O . LYS C 3 74 ? -7.06103 7.33232 -7.60705 1.000 88.52925 72 LYS C O 1
ATOM 1891 N N . VAL C 3 75 ? -5.48880 7.84153 -6.07624 1.000 71.98159 73 VAL C N 1
ATOM 1892 C CA . VAL C 3 75 ? -4.98669 6.47063 -6.02680 1.000 75.02881 73 VAL C CA 1
ATOM 1893 C C . VAL C 3 75 ? -6.01091 5.55256 -5.37014 1.000 81.04604 73 VAL C C 1
ATOM 1894 O O . VAL C 3 75 ? -6.34752 4.48805 -5.90256 1.000 84.76484 73 VAL C O 1
ATOM 1898 N N . LYS C 3 76 ? -6.52709 5.95347 -4.20706 1.000 77.79577 74 LYS C N 1
ATOM 1899 C CA . LYS C 3 76 ? -7.51278 5.15466 -3.48772 1.000 78.89971 74 LYS C CA 1
ATOM 1900 C C . LYS C 3 76 ? -8.87089 5.12026 -4.17441 1.000 79.53577 74 LYS C C 1
ATOM 1901 O O . LYS C 3 76 ? -9.76047 4.40409 -3.70158 1.000 75.81955 74 LYS C O 1
ATOM 1907 N N . SER C 3 77 ? -9.05560 5.86591 -5.25928 1.000 80.31795 75 SER C N 1
ATOM 1908 C CA . SER C 3 77 ? -10.35179 5.96277 -5.92259 1.000 89.76996 75 SER C CA 1
ATOM 1909 C C . SER C 3 77 ? -10.66797 4.72453 -6.75774 1.000 93.84029 75 SER C C 1
ATOM 1910 O O . SER C 3 77 ? -11.35234 4.81302 -7.77777 1.000 100.05727 75 SER C O 1
#

Solvent-accessible surface area: 12306 Å² total; per-residue (Å²): 125,37,107,87,53,69,115,0,78,112,30,10,117,77,0,88,108,8,8,72,106,0,93,124,3,7,116,76,2,29,114,84,10,148,148,52,111,138,19,88,37,63,45,10,0,59,23,1,16,52,3,0,99,3,0,15,83,0,0,92,20,2,15,83,0,0,56,16,1,10,155,56,30,102,144,45,77,19,69,88,2,37,142,48,0,99,97,1,58,84,47,13,122,128,12,61,65,58,2,66,154,6,93,133,66,13,95,160,16,78,153,55,91,76,92,83,129,10,15,4,173,14,0,58,97,0,4,71,8,2,10,118,0,0,97,10,0,6,89,0,0,63,6,0,5,104,0,0,76,64,54,95,100,91,3,122,64,0,18,122,0,4,53,53,0,2,95,6,0,24,66,0,9,134,1,2,12,67,3,0,70,24,0,8,80,4,47,103,170,88,62,104,97,29,2,67,94,0,97,114,0,3,89,51,3,72,136,1,8,123,61,0,33,132,10,19,137,60,0,56,84,28,10,170,163,42,124,129

Radius of gyration: 19.13 Å; Cα contacts (8 Å, |Δi|>4): 155; chains: 3; bounding box: 41×51×56 Å

Secondary structure (DSSP, 8-state):
--HHHHHHHHHHHHHHHHHHHHHHHHHHHHHHHTT-S---HHHHHHHHHHHHHHHHHHHHHHHHHHHHHHHHH-/--HHHHHHHHHHHHHHHHHHHHHHHHHHHHHHHHHHTS---HHHHHHHHHHHHHHHHHHHHHHHHHHHHHHHHHHHH-/-HHHHHHHHHHHHHHHHHHHHHHHHHHHHHHHHHHHS--HHHHHHHHHHHHHHHHHHHHHHHHHHHHHHHHHHH--

Sequence (228 aa):
SSPEEEKLKELLKELKKVLDRLKKILERNDEEIKKSDELDDESLLEDIVELLKEIIKLWKILVELSDDILLKLISSSPVDEIDKEVKKLEEEEAKKSQEEVERLKQEVEKASKAGLDHEGDSRIFKKIHDVVTKQIKVIIRLIEVYVRLVEIILSKQKEAIKVYLELLEVHSRVLKALIEQIKLFIELIKRPDEDLADKVRKSSEELKKIIKEVEKILRKKVDDILYKVKS